Protein AF-0000000086530330 (afdb_homodimer)

pLDDT: mean 83.74, std 22.84, range [27.14, 98.75]

Sequence (192 aa):
MNTQPTPEEVASYFDQDYGERTLIEAMGRIGQTYAHSGHYGPDGSYQILAIRTDHIGPVRRFVAVTLMKLIGWLARPESYEAASGKDGITETSPDRMNTQPTPEEVASYFDQDYGERTLIEAMGRIGQTYAHSGHYGPDGSYQILAIRTDHIGPVRRFVAVTLMKLIGWLARPESYEAASGKDGITETSPDR

Foldseek 3Di:
DPPDDDPVRVVVVVVVVVVVVVVVVVCVVVVHFWDWDWDDDPVGIDIDIDGHPPPPDPVVVVVVVVVVVVVVVVPDDDPPPPPPCCVVPPPPPPDD/DPPDDDPVRVVVVVVVVVVVVVVVVVCVVVVHAWDWDWDDDPVGIDIDIDGHPPPPDPVVVVVVVVVVVVVVVVPDDDPPPPPPCCVVPPPPPPPD

Structure (mmCIF, N/CA/C/O backbone):
data_AF-0000000086530330-model_v1
#
loop_
_entity.id
_entity.type
_entity.pdbx_description
1 polymer 'Uncharacterized protein'
#
loop_
_atom_site.group_PDB
_atom_site.id
_atom_site.type_symbol
_atom_site.label_atom_id
_atom_site.label_alt_id
_atom_site.label_comp_id
_atom_site.label_asym_id
_atom_site.label_entity_id
_atom_site.label_seq_id
_atom_site.pdbx_PDB_ins_code
_atom_site.Cartn_x
_atom_site.Cartn_y
_atom_site.Cartn_z
_atom_site.occupancy
_atom_site.B_iso_or_equiv
_atom_site.auth_seq_id
_atom_site.auth_comp_id
_atom_site.auth_asym_id
_atom_site.auth_atom_id
_atom_site.pdbx_PDB_model_num
ATOM 1 N N . MET A 1 1 ? 5.129 30.922 -5.289 1 44.91 1 MET A N 1
ATOM 2 C CA . MET A 1 1 ? 5.336 29.719 -4.48 1 44.91 1 MET A CA 1
ATOM 3 C C . MET A 1 1 ? 6.191 28.703 -5.227 1 44.91 1 MET A C 1
ATOM 5 O O . MET A 1 1 ? 5.879 28.344 -6.363 1 44.91 1 MET A O 1
ATOM 9 N N . ASN A 1 2 ? 7.465 28.625 -5.148 1 53.94 2 ASN A N 1
ATOM 10 C CA . ASN A 1 2 ? 8.469 27.828 -5.852 1 53.94 2 ASN A CA 1
ATOM 11 C C . ASN A 1 2 ? 8.047 26.375 -5.961 1 53.94 2 ASN A C 1
ATOM 13 O O . ASN A 1 2 ? 7.992 25.656 -4.957 1 53.94 2 ASN A O 1
ATOM 17 N N . THR A 1 3 ? 7.215 25.875 -7.004 1 76.56 3 THR A N 1
ATOM 18 C CA . THR A 1 3 ? 6.48 24.688 -7.422 1 76.56 3 THR A CA 1
ATOM 19 C C . THR A 1 3 ? 7.414 23.5 -7.562 1 76.56 3 THR A C 1
ATOM 21 O O . THR A 1 3 ? 6.965 22.375 -7.812 1 76.56 3 THR A O 1
ATOM 24 N N . GLN A 1 4 ? 8.781 23.812 -7.371 1 89.56 4 GLN A N 1
ATOM 25 C CA . GLN A 1 4 ? 9.727 22.703 -7.461 1 89.56 4 GLN A CA 1
ATOM 26 C C . GLN A 1 4 ? 9.852 21.969 -6.129 1 89.56 4 GLN A C 1
ATOM 28 O O . GLN A 1 4 ? 9.875 22.594 -5.07 1 89.56 4 GLN A O 1
ATOM 33 N N . PRO A 1 5 ? 9.852 20.703 -6.215 1 91.81 5 PRO A N 1
ATOM 34 C CA . PRO A 1 5 ? 10.016 19.984 -4.945 1 91.81 5 PRO A CA 1
ATOM 35 C C . PRO A 1 5 ? 11.305 20.359 -4.219 1 91.81 5 PRO A C 1
ATOM 37 O O . PRO A 1 5 ? 12.328 20.609 -4.859 1 91.81 5 PRO A O 1
ATOM 40 N N . THR A 1 6 ? 11.344 20.531 -2.93 1 94.62 6 THR A N 1
ATOM 41 C CA . THR A 1 6 ? 12.523 20.734 -2.098 1 94.62 6 THR A CA 1
ATOM 42 C C . THR A 1 6 ? 13.445 19.516 -2.166 1 94.62 6 THR A C 1
ATOM 44 O O . THR A 1 6 ? 13.016 18.422 -2.551 1 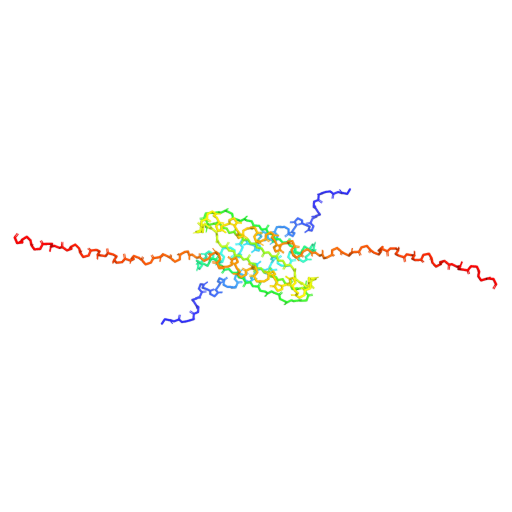94.62 6 THR A O 1
ATOM 47 N N . PRO A 1 7 ? 14.727 19.656 -1.857 1 95.75 7 PRO A N 1
ATOM 48 C CA . PRO A 1 7 ? 15.633 18.5 -1.823 1 95.75 7 PRO A CA 1
ATOM 49 C C . PRO A 1 7 ? 15.125 17.375 -0.922 1 95.75 7 PRO A C 1
ATOM 51 O O . PRO A 1 7 ? 15.281 16.203 -1.251 1 95.75 7 PRO A O 1
ATOM 54 N N . GLU A 1 8 ? 14.531 17.75 0.194 1 96.56 8 GLU A N 1
ATOM 55 C CA . GLU A 1 8 ? 13.977 16.75 1.103 1 96.56 8 GLU A CA 1
ATOM 56 C C . GLU A 1 8 ? 12.836 15.984 0.443 1 96.56 8 GLU A C 1
ATOM 58 O O . GLU A 1 8 ? 12.703 14.773 0.636 1 96.56 8 GLU A O 1
ATOM 63 N N . GLU A 1 9 ? 12.031 16.703 -0.307 1 96.75 9 GLU A N 1
ATOM 64 C CA . GLU A 1 9 ? 10.938 16.062 -1.031 1 96.75 9 GLU A CA 1
ATOM 65 C C . GLU A 1 9 ? 11.477 15.102 -2.094 1 96.75 9 GLU A C 1
ATOM 67 O O . GLU A 1 9 ? 10.984 13.984 -2.234 1 96.75 9 GLU A O 1
ATOM 72 N N . VAL A 1 10 ? 12.492 15.5 -2.758 1 97.31 10 VAL A N 1
ATOM 73 C CA . VAL A 1 10 ? 13.086 14.664 -3.799 1 97.31 10 VAL A CA 1
ATOM 74 C C . VAL A 1 10 ? 13.656 13.398 -3.178 1 97.31 10 VAL A C 1
ATOM 76 O O . VAL A 1 10 ? 13.398 12.289 -3.656 1 97.31 10 VAL A O 1
ATOM 79 N N . ALA A 1 11 ? 14.438 13.578 -2.123 1 98 11 ALA A N 1
ATOM 80 C CA . ALA A 1 11 ? 15.016 12.438 -1.423 1 98 11 ALA A CA 1
ATOM 81 C C . ALA A 1 11 ? 13.93 11.484 -0.933 1 98 11 ALA A C 1
ATOM 83 O O . ALA A 1 11 ? 14.078 10.266 -1.018 1 98 11 ALA A O 1
ATOM 84 N N . SER A 1 12 ? 12.797 12.062 -0.463 1 97.75 12 SER A N 1
ATOM 85 C CA . SER A 1 12 ? 11.688 11.266 0.053 1 97.75 12 SER A CA 1
ATOM 86 C C . SER A 1 12 ? 11.039 10.438 -1.053 1 97.75 12 SER A C 1
ATOM 88 O O . SER A 1 12 ? 10.711 9.266 -0.852 1 97.75 12 SER A O 1
ATOM 90 N N . TYR A 1 13 ? 10.891 11.016 -2.219 1 97.31 13 TYR A N 1
ATOM 91 C CA . TYR A 1 13 ? 10.289 10.289 -3.33 1 97.31 13 TYR A CA 1
ATOM 92 C C . TYR A 1 13 ? 11.18 9.141 -3.777 1 97.31 13 TYR A C 1
ATOM 94 O O . TYR A 1 13 ? 10.688 8.062 -4.129 1 97.31 13 TYR A O 1
ATOM 102 N N . PHE A 1 14 ? 12.508 9.352 -3.701 1 98.25 14 PHE A N 1
ATOM 103 C CA . PHE A 1 14 ? 13.445 8.289 -4.055 1 98.25 14 PHE A CA 1
ATOM 104 C C . PHE A 1 14 ? 13.367 7.141 -3.055 1 98.25 14 PHE A C 1
ATOM 106 O O . PHE A 1 14 ? 13.352 5.973 -3.443 1 98.25 14 PHE A O 1
ATOM 113 N N . ASP A 1 15 ? 13.32 7.488 -1.78 1 98.44 15 ASP A N 1
ATOM 114 C CA . ASP A 1 15 ? 13.219 6.469 -0.74 1 98.44 15 ASP A CA 1
ATOM 115 C C . ASP A 1 15 ? 11.891 5.715 -0.833 1 98.44 15 ASP A C 1
ATOM 117 O O . ASP A 1 15 ? 11.836 4.512 -0.575 1 98.44 15 ASP A O 1
ATOM 121 N N . GLN A 1 16 ? 10.766 6.395 -1.183 1 98.25 16 GLN A N 1
ATOM 122 C CA . GLN A 1 16 ? 9.484 5.727 -1.376 1 98.25 16 GLN A CA 1
ATOM 123 C C . GLN A 1 16 ? 9.555 4.723 -2.521 1 98.25 16 GLN A C 1
ATOM 125 O O . GLN A 1 16 ? 9.125 3.574 -2.373 1 98.25 16 GLN A O 1
ATOM 130 N N . ASP A 1 17 ? 10.164 5.176 -3.594 1 98.06 17 ASP A N 1
ATOM 131 C CA . ASP A 1 17 ? 10.32 4.285 -4.738 1 98.06 17 ASP A CA 1
ATOM 132 C C . ASP A 1 17 ? 11.141 3.049 -4.363 1 98.06 17 ASP A C 1
ATOM 134 O O . ASP A 1 17 ? 10.773 1.927 -4.719 1 98.06 17 ASP A O 1
ATOM 138 N N . TYR A 1 18 ? 12.219 3.271 -3.609 1 98.38 18 TYR A N 1
ATOM 139 C CA . TYR A 1 18 ? 13.086 2.176 -3.178 1 98.38 18 TYR A CA 1
ATOM 140 C C . TYR A 1 18 ? 12.328 1.207 -2.279 1 98.38 18 TYR A C 1
ATOM 142 O O . TYR A 1 18 ? 12.422 -0.011 -2.451 1 98.38 18 TYR A O 1
ATOM 150 N N . GLY A 1 19 ? 11.602 1.777 -1.318 1 98.44 19 GLY A N 1
ATOM 151 C CA . GLY A 1 19 ? 10.805 0.943 -0.43 1 98.44 19 GLY A CA 1
ATOM 152 C C . GLY A 1 19 ? 9.758 0.122 -1.159 1 98.44 19 GLY A C 1
ATOM 153 O O . GLY A 1 19 ? 9.602 -1.072 -0.895 1 98.44 19 GLY A O 1
ATOM 154 N N . GLU A 1 20 ? 9.055 0.708 -2.123 1 98.31 20 GLU A N 1
ATOM 155 C CA . GLU A 1 20 ? 8.016 0.028 -2.887 1 98.31 20 GLU A CA 1
ATOM 156 C C . GLU A 1 20 ? 8.602 -1.079 -3.756 1 98.31 20 GLU A C 1
ATOM 158 O O . GLU A 1 20 ? 8.047 -2.176 -3.836 1 98.31 20 GLU A O 1
ATOM 163 N N . ARG A 1 21 ? 9.758 -0.845 -4.371 1 97.75 21 ARG A N 1
ATOM 164 C CA . ARG A 1 21 ? 10.398 -1.857 -5.203 1 97.75 21 ARG A CA 1
ATOM 165 C C . ARG A 1 21 ? 10.867 -3.043 -4.367 1 97.75 21 ARG A C 1
ATOM 167 O O . ARG A 1 21 ? 10.75 -4.195 -4.789 1 97.75 21 ARG A O 1
ATOM 174 N N . THR A 1 22 ? 11.398 -2.713 -3.205 1 98.5 22 THR A N 1
ATOM 175 C CA . THR A 1 22 ? 11.82 -3.771 -2.293 1 98.5 22 THR A CA 1
ATOM 176 C C . THR A 1 22 ? 10.633 -4.648 -1.904 1 98.5 22 THR A C 1
ATOM 178 O O . THR A 1 22 ? 10.742 -5.879 -1.877 1 98.5 22 THR A O 1
ATOM 181 N N . LEU A 1 23 ? 9.492 -4.008 -1.608 1 98.25 23 LEU A N 1
ATOM 182 C CA . LEU A 1 23 ? 8.273 -4.719 -1.255 1 98.25 23 LEU A CA 1
ATOM 183 C C . LEU A 1 23 ? 7.797 -5.594 -2.41 1 98.25 23 LEU A C 1
ATOM 185 O O . LEU A 1 23 ? 7.52 -6.781 -2.219 1 98.25 23 LEU A O 1
ATOM 189 N N . ILE A 1 24 ? 7.777 -5.043 -3.598 1 97.62 24 ILE A N 1
ATOM 190 C CA . ILE A 1 24 ? 7.293 -5.746 -4.781 1 97.62 24 ILE A CA 1
ATOM 191 C C . ILE A 1 24 ? 8.203 -6.934 -5.086 1 97.62 24 ILE A C 1
ATOM 193 O O . ILE A 1 24 ? 7.73 -8.023 -5.402 1 97.62 24 ILE A O 1
ATOM 197 N N . GLU A 1 25 ? 9.523 -6.742 -5.039 1 97.31 25 GLU A N 1
ATOM 198 C CA . GLU A 1 25 ? 10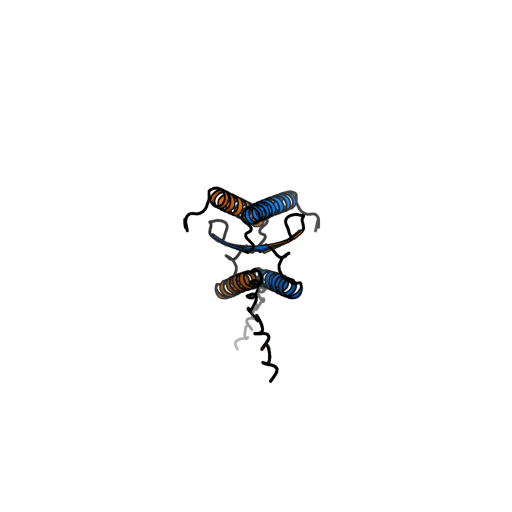.469 -7.816 -5.305 1 97.31 25 GLU A CA 1
ATOM 199 C C . GLU A 1 25 ? 10.312 -8.953 -4.301 1 97.31 25 GLU A C 1
ATOM 201 O O . GLU A 1 25 ? 10.352 -10.125 -4.676 1 97.31 25 GLU A O 1
ATOM 206 N N . ALA A 1 26 ? 10.125 -8.586 -3.029 1 97.75 26 ALA A N 1
ATOM 207 C CA . ALA A 1 26 ? 9.93 -9.586 -1.983 1 97.75 26 ALA A CA 1
ATOM 208 C C . ALA A 1 26 ? 8.664 -10.398 -2.234 1 97.75 26 ALA A C 1
ATOM 210 O O . ALA A 1 26 ? 8.672 -11.625 -2.121 1 97.75 26 ALA A O 1
ATOM 211 N N . MET A 1 27 ? 7.547 -9.773 -2.584 1 96.31 27 MET A N 1
ATOM 212 C CA . MET A 1 27 ? 6.305 -10.469 -2.914 1 96.31 27 MET A CA 1
ATOM 213 C C . MET A 1 27 ? 6.504 -11.398 -4.105 1 96.31 27 MET A C 1
ATOM 215 O O . MET A 1 27 ? 6.051 -12.547 -4.082 1 96.31 27 MET A O 1
ATOM 219 N N . GLY A 1 28 ? 7.137 -10.805 -5.141 1 95.38 28 GLY A N 1
ATOM 220 C CA . GLY A 1 28 ? 7.375 -11.578 -6.344 1 95.38 28 GLY A CA 1
ATOM 221 C C . GLY A 1 28 ? 8.133 -12.867 -6.086 1 95.38 28 GLY A C 1
ATOM 222 O O . GLY A 1 28 ? 7.84 -13.898 -6.691 1 95.38 28 GLY A O 1
ATOM 223 N N . ARG A 1 29 ? 9.094 -12.906 -5.199 1 95.44 29 ARG A N 1
ATOM 224 C CA . ARG A 1 29 ? 9.953 -14.047 -4.902 1 95.44 29 ARG A CA 1
ATOM 225 C C . ARG A 1 29 ? 9.133 -15.227 -4.391 1 95.44 29 ARG A C 1
ATOM 227 O O . ARG A 1 29 ? 9.492 -16.391 -4.617 1 95.44 29 ARG A O 1
ATOM 234 N N . ILE A 1 30 ? 7.996 -14.938 -3.721 1 94.81 30 ILE A N 1
ATOM 235 C CA . ILE A 1 30 ? 7.238 -16.031 -3.129 1 94.81 30 ILE A CA 1
ATOM 236 C C . ILE A 1 30 ? 5.859 -16.109 -3.773 1 94.81 30 ILE A C 1
ATOM 238 O O . ILE A 1 30 ? 4.949 -16.75 -3.234 1 94.81 30 ILE A O 1
ATOM 242 N N . GLY A 1 31 ? 5.676 -15.438 -4.898 1 92.62 31 GLY A N 1
ATOM 243 C CA . GLY A 1 31 ? 4.445 -15.523 -5.668 1 92.62 31 GLY A CA 1
ATOM 244 C C . GLY A 1 31 ? 3.248 -14.938 -4.945 1 92.62 31 GLY A C 1
ATOM 245 O O . GLY A 1 31 ? 2.105 -15.305 -5.223 1 92.62 31 GLY A O 1
ATOM 246 N N . GLN A 1 32 ? 3.527 -14.023 -3.98 1 93.62 32 GLN A N 1
ATOM 247 C CA . GLN A 1 32 ? 2.465 -13.383 -3.215 1 93.62 32 GLN A CA 1
ATOM 248 C C . GLN A 1 32 ? 1.745 -12.328 -4.051 1 93.62 32 GLN A C 1
ATOM 250 O O . GLN A 1 32 ? 2.385 -11.508 -4.711 1 93.62 32 GLN A O 1
ATOM 255 N N . THR A 1 33 ? 0.427 -12.359 -4.004 1 94.81 33 THR A N 1
ATOM 256 C CA . THR A 1 33 ? -0.344 -11.445 -4.84 1 94.81 33 THR A CA 1
ATOM 257 C C . THR A 1 33 ? -0.975 -10.344 -3.994 1 94.81 33 THR A C 1
ATOM 259 O O . THR A 1 33 ? -1.527 -9.383 -4.531 1 94.81 33 THR A O 1
ATOM 262 N N . TYR A 1 34 ? -0.905 -10.562 -2.717 1 96.44 34 TYR A N 1
ATOM 263 C CA . TYR A 1 34 ? -1.558 -9.641 -1.787 1 96.44 34 TYR A CA 1
ATOM 264 C C . TYR A 1 34 ? -0.753 -9.508 -0.5 1 96.44 34 TYR A C 1
ATOM 266 O O . TYR A 1 34 ? -0.32 -10.508 0.076 1 96.44 34 TYR A O 1
ATOM 274 N N . ALA A 1 35 ? -0.441 -8.312 -0.098 1 97.69 35 ALA A N 1
ATOM 275 C CA . ALA A 1 35 ? 0.145 -7.988 1.2 1 97.69 35 ALA A CA 1
ATOM 276 C C . ALA A 1 35 ? -0.547 -6.781 1.831 1 97.69 35 ALA A C 1
ATOM 278 O O . ALA A 1 35 ? -0.754 -5.762 1.171 1 97.69 35 ALA A O 1
ATOM 279 N N . HIS A 1 36 ? -1.024 -6.891 3.002 1 97.94 36 HIS A N 1
ATOM 280 C CA . HIS A 1 36 ? -1.61 -5.816 3.795 1 97.94 36 HIS A CA 1
ATOM 281 C C . HIS A 1 36 ? -1.034 -5.797 5.207 1 97.94 36 HIS A C 1
ATOM 283 O O . HIS A 1 36 ? -0.974 -6.832 5.871 1 97.94 36 HIS A O 1
ATOM 289 N N . SER A 1 37 ? -0.601 -4.605 5.629 1 97.62 37 SER A N 1
ATOM 290 C CA . SER A 1 37 ? -0.014 -4.496 6.961 1 97.62 37 SER A CA 1
ATOM 291 C C . SER A 1 37 ? -0.372 -3.164 7.613 1 97.62 37 SER A C 1
ATOM 293 O O . SER A 1 37 ? -0.625 -2.176 6.922 1 97.62 37 SER A O 1
ATOM 295 N N . GLY A 1 38 ? -0.46 -3.193 8.898 1 97.12 38 GLY A N 1
ATOM 296 C CA . GLY A 1 38 ? -0.554 -2.004 9.734 1 97.12 38 GLY A CA 1
ATOM 297 C C . GLY A 1 38 ? 0.708 -1.731 10.531 1 97.12 38 GLY A C 1
ATOM 298 O O . GLY A 1 38 ? 1.349 -2.662 11.023 1 97.12 38 GLY A O 1
ATOM 299 N N . HIS A 1 39 ? 1.11 -0.521 10.523 1 97 39 HIS A N 1
ATOM 300 C CA . HIS A 1 39 ? 2.271 -0.073 11.281 1 97 39 HIS A CA 1
ATOM 301 C C . HIS A 1 39 ? 1.88 0.972 12.32 1 97 39 HIS A C 1
ATOM 303 O O . HIS A 1 39 ? 1.17 1.93 12.008 1 97 39 HIS A O 1
ATOM 309 N N . TYR A 1 40 ? 2.312 0.657 13.516 1 94.19 40 TYR A N 1
ATOM 310 C CA . TYR A 1 40 ? 2.053 1.558 14.633 1 94.19 40 TYR A CA 1
ATOM 311 C C . TYR A 1 40 ? 3.35 1.955 15.328 1 94.19 40 TYR A C 1
ATOM 313 O O . TYR A 1 40 ? 4.16 1.096 15.688 1 94.19 40 TYR A O 1
ATOM 321 N N . GLY A 1 41 ? 3.6 3.266 15.312 1 86.94 41 GLY A N 1
ATOM 322 C CA . GLY A 1 41 ? 4.816 3.74 15.953 1 86.94 41 GLY A CA 1
ATOM 323 C C . GLY A 1 41 ? 4.727 5.184 16.406 1 86.94 41 GLY A C 1
ATOM 324 O O . GLY A 1 41 ? 3.666 5.805 16.328 1 86.94 41 GLY A O 1
ATOM 325 N N . PRO A 1 42 ? 5.773 5.68 16.891 1 87.19 42 PRO A N 1
ATOM 326 C CA . PRO A 1 42 ? 5.816 7.051 17.422 1 87.19 42 PRO A CA 1
ATOM 327 C C . PRO A 1 42 ? 5.562 8.102 16.328 1 87.19 42 PRO A C 1
ATOM 329 O O . PRO A 1 42 ? 5.074 9.188 16.641 1 87.19 42 PRO A O 1
ATOM 332 N N . ASP A 1 43 ? 5.906 7.754 15.125 1 84.38 43 ASP A N 1
ATOM 333 C CA . ASP A 1 43 ? 5.773 8.719 14.031 1 84.38 43 ASP A CA 1
ATOM 334 C C . ASP A 1 43 ? 4.398 8.617 13.375 1 84.38 43 ASP A C 1
ATOM 336 O O . ASP A 1 43 ? 4.133 9.281 12.375 1 84.38 43 ASP A O 1
ATOM 340 N N . GLY A 1 44 ? 3.602 7.789 13.945 1 92.19 44 GLY A N 1
ATOM 341 C CA . GLY A 1 44 ? 2.236 7.691 13.453 1 92.19 44 GLY A CA 1
ATOM 342 C C . GLY A 1 44 ? 1.836 6.273 13.086 1 92.19 44 GLY A C 1
ATOM 343 O O . GLY A 1 44 ? 2.613 5.336 13.273 1 92.19 44 GLY A O 1
ATOM 344 N N . SER A 1 45 ? 0.582 6.203 12.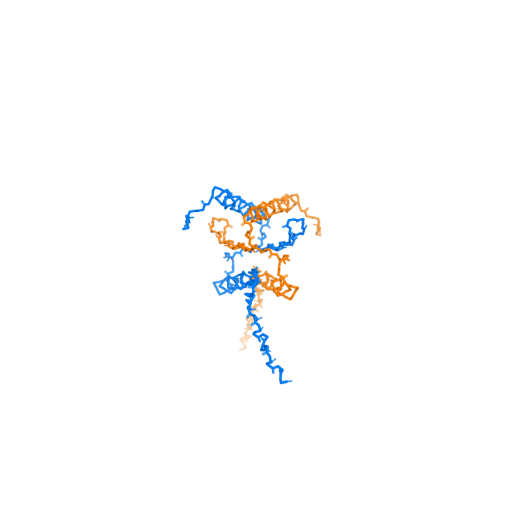727 1 96.56 45 SER A N 1
ATOM 345 C CA . SER A 1 45 ? 0.042 4.922 12.281 1 96.56 45 SER A CA 1
ATOM 346 C C . SER A 1 45 ? -0.167 4.902 10.773 1 96.56 45 SER A C 1
ATOM 348 O O . SER A 1 45 ? -0.618 5.891 10.188 1 96.56 45 SER A O 1
ATOM 350 N N . TYR A 1 46 ? 0.238 3.824 10.156 1 97.56 46 TYR A N 1
ATOM 351 C CA . TYR A 1 46 ? 0.136 3.697 8.711 1 97.56 46 TYR A CA 1
ATOM 352 C C . TYR A 1 46 ? -0.508 2.371 8.32 1 97.56 46 TYR A C 1
ATOM 354 O O . TYR A 1 46 ? -0.417 1.39 9.062 1 97.56 46 TYR A O 1
ATOM 362 N N . GLN A 1 47 ? -1.232 2.324 7.281 1 98.31 47 GLN A N 1
ATOM 363 C CA . GLN A 1 47 ? -1.687 1.138 6.562 1 98.31 47 GLN A CA 1
ATOM 364 C C . GLN A 1 47 ? -1.054 1.059 5.176 1 98.31 47 GLN A C 1
ATOM 366 O O . GLN A 1 47 ? -0.989 2.061 4.461 1 98.31 47 GLN A O 1
ATOM 371 N N . ILE A 1 48 ? -0.515 -0.113 4.848 1 98.62 48 ILE A N 1
ATOM 372 C CA . ILE A 1 48 ? 0.055 -0.337 3.523 1 98.62 48 ILE A CA 1
ATOM 373 C C . ILE A 1 48 ? -0.642 -1.52 2.854 1 98.62 48 ILE A C 1
ATOM 375 O O . ILE A 1 48 ? -0.896 -2.541 3.494 1 98.62 48 ILE A O 1
ATOM 379 N N . LEU A 1 49 ? -1.024 -1.368 1.658 1 98.75 49 LEU A N 1
ATOM 380 C CA . LEU A 1 49 ? -1.613 -2.395 0.805 1 98.75 49 LEU A CA 1
ATOM 381 C C . LEU A 1 49 ? -0.828 -2.539 -0.494 1 98.75 49 LEU A C 1
ATOM 383 O O . LEU A 1 49 ? -0.536 -1.544 -1.161 1 98.75 49 LEU A O 1
ATOM 387 N N . ALA A 1 50 ? -0.413 -3.689 -0.774 1 98.5 50 ALA A N 1
ATOM 388 C CA . ALA A 1 50 ? 0.211 -4.012 -2.055 1 98.5 50 ALA A CA 1
ATOM 389 C C . ALA A 1 50 ? -0.496 -5.188 -2.727 1 98.5 50 ALA A C 1
ATOM 391 O O . ALA A 1 50 ? -0.75 -6.215 -2.092 1 98.5 50 ALA A O 1
ATOM 392 N N . ILE A 1 51 ? -0.894 -5.023 -3.988 1 98.06 51 ILE A N 1
ATOM 393 C CA . ILE A 1 51 ? -1.506 -6.121 -4.727 1 98.06 51 ILE A CA 1
ATOM 394 C C . ILE A 1 51 ? -0.799 -6.297 -6.07 1 98.06 51 ILE A C 1
ATOM 396 O O . ILE A 1 51 ? -0.389 -5.316 -6.695 1 98.06 51 ILE A O 1
ATOM 400 N N . ARG A 1 52 ? -0.612 -7.473 -6.445 1 96.75 52 ARG A N 1
ATOM 401 C CA . ARG A 1 52 ? -0.256 -7.797 -7.82 1 96.75 52 ARG A CA 1
ATOM 402 C C . ARG A 1 52 ? -1.486 -7.773 -8.727 1 96.75 52 ARG A C 1
ATOM 404 O O . ARG A 1 52 ? -2.557 -8.242 -8.336 1 96.75 52 ARG A O 1
ATOM 411 N N . THR A 1 53 ? -1.374 -7.246 -9.953 1 95.88 53 THR A N 1
ATOM 412 C CA . THR A 1 53 ? -2.592 -7.012 -10.719 1 95.88 53 THR A CA 1
ATOM 413 C C . THR A 1 53 ? -2.5 -7.668 -12.094 1 95.88 53 THR A C 1
ATOM 415 O O . THR A 1 53 ? -3.465 -7.652 -12.859 1 95.88 53 THR A O 1
ATOM 418 N N . ASP A 1 54 ? -1.45 -8.234 -12.492 1 93.25 54 ASP A N 1
ATOM 419 C CA . ASP A 1 54 ? -1.291 -8.773 -13.836 1 93.25 54 ASP A CA 1
ATOM 420 C C . ASP A 1 54 ? -2.154 -10.016 -14.039 1 93.25 54 ASP A C 1
ATOM 422 O O . ASP A 1 54 ? -2.49 -10.367 -15.172 1 93.25 54 ASP A O 1
ATOM 426 N N . HIS A 1 55 ? -2.533 -10.641 -13.008 1 91.56 55 HIS A N 1
ATOM 427 C CA . HIS A 1 55 ? -3.318 -11.859 -13.156 1 91.56 55 HIS A CA 1
ATOM 428 C C . HIS A 1 55 ? -4.812 -11.57 -13.047 1 91.56 55 HIS A C 1
ATOM 430 O O . HIS A 1 55 ? -5.637 -12.461 -13.266 1 91.56 55 HIS A O 1
ATOM 436 N N . ILE A 1 56 ? -5.082 -10.375 -12.633 1 92 56 ILE A N 1
ATOM 437 C CA . ILE A 1 56 ? -6.508 -10.117 -12.484 1 92 56 ILE A CA 1
ATOM 438 C C . ILE A 1 56 ? -7.043 -9.414 -13.727 1 92 56 ILE A C 1
ATOM 440 O O . ILE A 1 56 ? -6.297 -8.727 -14.43 1 92 56 ILE A O 1
ATOM 444 N N . GLY A 1 57 ? -8.266 -9.648 -14.203 1 91.25 57 GLY A N 1
ATOM 445 C CA . GLY A 1 57 ? -8.883 -9.055 -15.375 1 91.25 57 GLY A CA 1
ATOM 446 C C . GLY A 1 57 ? -9.031 -7.547 -15.273 1 91.25 57 GLY A C 1
ATOM 447 O O . GLY A 1 57 ? -8.883 -6.977 -14.195 1 91.25 57 GLY A O 1
ATOM 448 N N . PRO A 1 58 ? -9.227 -6.824 -16.391 1 93.69 58 PRO A N 1
ATOM 449 C CA . PRO A 1 58 ? -9.25 -5.359 -16.438 1 93.69 58 PRO A CA 1
ATOM 450 C C . PRO A 1 58 ? -10.328 -4.754 -15.531 1 93.69 58 PRO A C 1
ATOM 452 O O . PRO A 1 58 ? -10.117 -3.686 -14.953 1 93.69 58 PRO A O 1
ATOM 455 N N . VAL A 1 59 ? -11.492 -5.406 -15.359 1 95.5 59 VAL A N 1
ATOM 456 C CA . VAL A 1 59 ? -12.586 -4.871 -14.555 1 95.5 59 VAL A 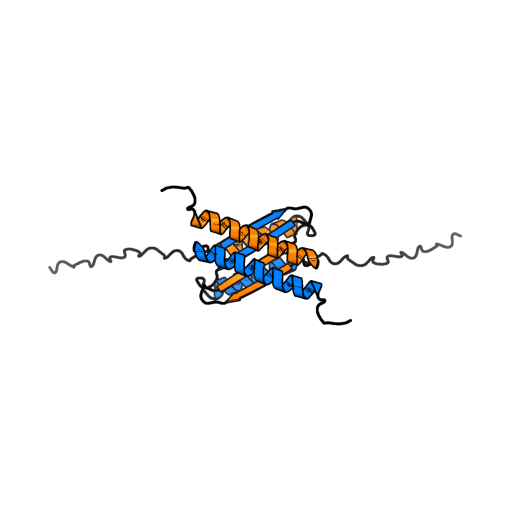CA 1
ATOM 457 C C . VAL A 1 59 ? -12.188 -4.875 -13.086 1 95.5 59 VAL A C 1
ATOM 459 O O . VAL A 1 59 ? -12.328 -3.859 -12.398 1 95.5 59 VAL A O 1
ATOM 462 N N . ARG A 1 60 ? -11.688 -6.008 -12.617 1 95.75 60 ARG A N 1
ATOM 463 C CA . ARG A 1 60 ? -11.25 -6.102 -11.227 1 95.75 60 ARG A CA 1
ATOM 464 C C . ARG A 1 60 ? -10.141 -5.102 -10.93 1 95.75 60 ARG A C 1
ATOM 466 O O . ARG A 1 60 ? -10.125 -4.469 -9.875 1 95.75 60 ARG A O 1
ATOM 473 N N . ARG A 1 61 ? -9.211 -4.938 -11.852 1 95.81 61 ARG A N 1
ATOM 474 C CA . ARG A 1 61 ? -8.117 -3.977 -11.695 1 95.81 61 ARG A CA 1
ATOM 475 C C . ARG A 1 61 ? -8.656 -2.555 -11.578 1 95.81 61 ARG A C 1
ATOM 477 O O . ARG A 1 61 ? -8.219 -1.792 -10.711 1 95.81 61 ARG A O 1
ATOM 484 N N . PHE A 1 62 ? -9.648 -2.248 -12.453 1 97.12 62 PHE A N 1
ATOM 485 C CA . PHE A 1 62 ? -10.266 -0.929 -12.422 1 97.12 62 PHE A CA 1
ATOM 486 C C . PHE A 1 62 ? -10.914 -0.667 -11.062 1 97.12 62 PHE A C 1
ATOM 488 O O . PHE A 1 62 ? -10.727 0.398 -10.477 1 97.12 62 PHE A O 1
ATOM 495 N N . VAL A 1 63 ? -11.68 -1.614 -10.555 1 98 63 VAL A N 1
ATOM 496 C CA . VAL A 1 63 ? -12.367 -1.468 -9.281 1 98 63 VAL A CA 1
ATOM 497 C C . VAL A 1 63 ? -11.344 -1.3 -8.156 1 98 63 VAL A C 1
ATOM 499 O O . VAL A 1 63 ? -11.484 -0.415 -7.309 1 98 63 VAL A O 1
ATOM 502 N N . ALA A 1 64 ? -10.32 -2.15 -8.148 1 98 64 ALA A N 1
ATOM 503 C CA . ALA A 1 64 ? -9.297 -2.088 -7.109 1 98 64 ALA A CA 1
ATOM 504 C C . ALA A 1 64 ? -8.633 -0.713 -7.07 1 98 64 ALA A C 1
ATOM 506 O O . ALA A 1 64 ? -8.516 -0.104 -6.004 1 98 64 ALA A O 1
ATOM 507 N N . VAL A 1 65 ? -8.281 -0.181 -8.258 1 97.88 65 VAL A N 1
ATOM 508 C CA . VAL A 1 65 ? -7.598 1.106 -8.328 1 97.88 65 VAL A CA 1
ATOM 509 C C . VAL A 1 65 ? -8.547 2.219 -7.887 1 97.88 65 VAL A C 1
ATOM 511 O O . VAL A 1 65 ? -8.133 3.148 -7.188 1 97.88 65 VAL A O 1
ATOM 514 N N . THR A 1 66 ? -9.789 2.049 -8.258 1 98.31 66 THR A N 1
ATOM 515 C CA . THR A 1 66 ? -10.789 3.027 -7.84 1 98.31 66 THR A CA 1
ATOM 516 C C . THR A 1 66 ? -10.945 3.029 -6.32 1 98.31 66 THR A C 1
ATOM 518 O O . THR A 1 66 ? -11.023 4.09 -5.703 1 98.31 66 THR A O 1
ATOM 521 N N . LEU A 1 67 ? -11.039 1.866 -5.766 1 98.5 67 LEU A N 1
ATOM 522 C CA . LEU A 1 67 ? -11.148 1.76 -4.312 1 98.5 67 LEU A CA 1
ATOM 523 C C . LEU A 1 67 ? -9.914 2.35 -3.631 1 98.5 67 LEU A C 1
ATOM 525 O O . LEU A 1 67 ? -10.031 3.01 -2.596 1 98.5 67 LEU A O 1
ATOM 529 N N . MET A 1 68 ? -8.68 2.17 -4.195 1 98.31 68 MET A N 1
ATOM 530 C CA . MET A 1 68 ? -7.461 2.754 -3.639 1 98.31 68 MET A CA 1
ATOM 531 C C . MET A 1 68 ? -7.535 4.277 -3.643 1 98.31 68 MET A C 1
ATOM 533 O O . MET A 1 68 ? -7.152 4.922 -2.668 1 98.31 68 MET A O 1
ATOM 537 N N . LYS A 1 69 ? -8.094 4.812 -4.684 1 97.69 69 LYS A N 1
ATOM 538 C CA . LYS A 1 69 ? -8.258 6.262 -4.754 1 97.69 69 LYS A CA 1
ATOM 539 C C . LYS A 1 69 ? -9.266 6.754 -3.719 1 97.69 69 LYS A C 1
ATOM 541 O O . LYS A 1 69 ? -9.078 7.816 -3.121 1 97.69 69 LYS A O 1
ATOM 546 N N . LEU A 1 70 ? -10.32 5.973 -3.553 1 97.94 70 LEU A N 1
ATOM 547 C CA . LEU A 1 70 ? -11.312 6.312 -2.533 1 97.94 70 LEU A CA 1
ATOM 548 C C . LEU A 1 70 ? -10.68 6.312 -1.145 1 97.94 70 LEU A C 1
ATOM 550 O O . LEU A 1 70 ? -10.961 7.195 -0.331 1 97.94 70 LEU A O 1
ATOM 554 N N . ILE A 1 71 ? -9.859 5.336 -0.886 1 98.12 71 ILE A N 1
ATOM 555 C CA . ILE A 1 71 ? -9.156 5.254 0.392 1 98.12 71 ILE A CA 1
ATOM 556 C C . ILE A 1 71 ? -8.266 6.48 0.568 1 98.12 71 ILE A C 1
ATOM 558 O O . ILE A 1 71 ? -8.172 7.039 1.664 1 98.12 71 ILE A O 1
ATOM 562 N N . GLY A 1 72 ? -7.547 6.887 -0.542 1 96.88 72 GLY A N 1
ATOM 563 C CA . GLY A 1 72 ? -6.766 8.117 -0.494 1 96.88 72 GLY A CA 1
ATOM 564 C C . GLY A 1 72 ? -7.582 9.328 -0.092 1 96.88 72 GLY A C 1
ATOM 565 O O . GLY A 1 72 ? -7.113 10.172 0.67 1 96.88 72 GLY A O 1
ATOM 566 N N . TRP A 1 73 ? -8.766 9.375 -0.588 1 94.62 73 TRP A N 1
ATOM 567 C CA . TRP A 1 73 ? -9.656 10.477 -0.234 1 94.62 73 TRP A CA 1
ATOM 568 C C . TRP A 1 73 ? -10.039 10.414 1.24 1 94.62 73 TRP A C 1
ATOM 570 O O . TRP A 1 73 ? -10.039 11.438 1.934 1 94.62 73 TRP A O 1
ATOM 580 N N . LEU A 1 74 ? -10.32 9.258 1.734 1 94.19 74 LEU A N 1
ATOM 581 C CA . LEU A 1 74 ? -10.695 9.047 3.127 1 94.19 74 LEU A CA 1
ATOM 582 C C . LEU A 1 74 ? -9.547 9.422 4.062 1 94.19 74 LEU A C 1
ATOM 584 O O . LEU A 1 74 ? -9.781 9.781 5.219 1 94.19 74 LEU A O 1
ATOM 588 N N . ALA A 1 75 ? -8.328 9.305 3.551 1 92.88 75 ALA A N 1
ATOM 589 C CA . ALA A 1 75 ? -7.137 9.508 4.375 1 92.88 75 ALA A CA 1
ATOM 590 C C . ALA A 1 75 ? -6.73 10.977 4.391 1 92.88 75 ALA A C 1
ATOM 592 O O . ALA A 1 75 ? -5.785 11.359 5.086 1 92.88 75 ALA A O 1
ATOM 593 N N . ARG A 1 76 ? -7.352 11.805 3.66 1 90.69 76 ARG A N 1
ATOM 594 C CA . ARG A 1 76 ? -7.027 13.227 3.656 1 90.69 76 ARG A CA 1
ATOM 595 C C . ARG A 1 76 ? -7.316 13.859 5.016 1 90.69 76 ARG A C 1
ATOM 597 O O . ARG A 1 76 ? -8.289 13.492 5.68 1 90.69 76 ARG A O 1
ATOM 604 N N . PRO A 1 77 ? -6.367 14.727 5.395 1 84.62 77 PRO A N 1
ATOM 605 C CA . PRO A 1 77 ? -6.652 15.422 6.648 1 84.62 77 PRO A CA 1
ATOM 606 C C . PRO A 1 77 ? -7.961 16.203 6.602 1 84.62 77 PRO A C 1
ATOM 608 O O . PRO A 1 77 ? -8.359 16.688 5.535 1 84.62 77 PRO A O 1
ATOM 611 N N . GLU A 1 78 ? -8.805 16.109 7.543 1 71.81 78 GLU A N 1
ATOM 612 C CA . GLU A 1 78 ? -10.023 16.906 7.621 1 71.81 78 GLU A CA 1
ATOM 613 C C . GLU A 1 78 ? -9.711 18.406 7.582 1 71.81 78 GLU A C 1
ATOM 615 O O . GLU A 1 78 ? -8.688 18.844 8.109 1 71.81 78 GLU A O 1
ATOM 620 N N . SER A 1 79 ? -9.75 18.984 6.469 1 58.12 79 SER A N 1
ATOM 621 C CA . SER A 1 79 ? -9.57 20.438 6.508 1 58.12 79 SER A CA 1
ATOM 622 C C . SER A 1 79 ? -9.992 21.016 7.855 1 58.12 79 SER A C 1
ATOM 624 O O . SER A 1 79 ? -10.977 20.562 8.438 1 58.12 79 SER A O 1
ATOM 626 N N . TYR A 1 80 ? -9.078 21.531 8.68 1 45.31 80 TYR A N 1
ATOM 627 C CA . TYR A 1 80 ? -9.578 22.422 9.734 1 45.31 80 TYR A CA 1
ATOM 628 C C . TYR A 1 80 ? -10.781 23.219 9.242 1 45.31 80 TYR A C 1
ATOM 630 O O . TYR A 1 80 ? -10.68 23.969 8.266 1 45.31 80 TYR A O 1
ATOM 638 N N . GLU A 1 81 ? -12 22.75 9.117 1 43.41 81 GLU A N 1
ATOM 639 C CA . GLU A 1 81 ? -13.031 23.781 9.055 1 43.41 81 GLU A CA 1
ATOM 640 C C . GLU A 1 81 ? -12.539 25.094 9.641 1 43.41 81 GLU A C 1
ATOM 642 O O . GLU A 1 81 ? -11.875 25.109 10.68 1 43.41 81 GLU A O 1
ATOM 647 N N . ALA A 1 82 ? -12.391 26.234 8.883 1 39.88 82 ALA A N 1
ATOM 648 C CA . ALA A 1 82 ? -12.352 27.672 9.141 1 39.88 82 ALA A CA 1
ATOM 649 C C . ALA A 1 82 ? -13.039 28.016 10.461 1 39.88 82 ALA A C 1
ATOM 651 O O . ALA A 1 82 ? -14.07 27.422 10.797 1 39.88 82 ALA A O 1
ATOM 652 N N . ALA A 1 83 ? -12.305 28.578 11.539 1 38.12 83 ALA A N 1
ATOM 653 C CA . ALA A 1 83 ? -12.852 29.531 12.5 1 38.12 83 ALA A CA 1
ATOM 654 C C . ALA A 1 83 ? -14 30.328 11.883 1 38.12 83 ALA A C 1
ATOM 656 O O . ALA A 1 83 ? -13.773 31.203 11.039 1 38.12 83 ALA A O 1
ATOM 657 N N . SER A 1 84 ? -14.961 29.797 11.328 1 37.62 84 SER A N 1
ATOM 658 C CA . SER A 1 84 ? -16.094 30.719 11.172 1 37.62 84 SER A CA 1
ATOM 659 C C . SER A 1 84 ? -16.156 31.703 12.336 1 37.62 84 SER A C 1
ATOM 661 O O . SER A 1 84 ? -16.188 31.297 13.5 1 37.62 84 SER A O 1
ATOM 663 N N . GLY A 1 85 ? -15.469 32.812 12.109 1 36.5 85 GLY A N 1
ATOM 664 C CA . GLY A 1 85 ? -15.664 34.125 12.719 1 36.5 85 GLY A CA 1
ATOM 665 C C . GLY A 1 85 ? -17.062 34.312 13.281 1 36.5 85 GLY A C 1
ATOM 666 O O . GLY A 1 85 ? -17.969 34.75 12.578 1 36.5 85 GLY A O 1
ATOM 667 N N . LYS A 1 86 ? -17.688 33.281 13.742 1 41.28 86 LYS A N 1
ATOM 668 C CA . LYS A 1 86 ? -18.891 33.781 14.391 1 41.28 86 LYS A CA 1
ATOM 669 C C . LYS A 1 86 ? -18.562 34.875 15.398 1 41.28 86 LYS A C 1
ATOM 671 O O . LYS A 1 86 ? -18.188 34.594 16.531 1 41.28 86 LYS A O 1
ATOM 676 N N . ASP A 1 87 ? -17.531 35.844 15.102 1 36.69 87 ASP A N 1
ATOM 677 C CA . ASP A 1 87 ? -17.703 37.031 15.914 1 36.69 87 ASP A CA 1
ATOM 678 C C . ASP A 1 87 ? -19.172 37.438 16.016 1 36.69 87 ASP A C 1
ATOM 680 O O . ASP A 1 87 ? -19.781 37.844 15.031 1 36.69 87 ASP A O 1
ATOM 684 N N . GLY A 1 88 ? -19.969 36.5 16.469 1 35.56 88 GLY A N 1
ATOM 685 C CA . GLY A 1 88 ? -21.266 36.938 16.969 1 35.56 88 GLY A CA 1
ATOM 686 C C . GLY A 1 88 ? -21.25 38.344 17.547 1 35.56 88 GLY A C 1
ATOM 687 O O . GLY A 1 88 ? -20.422 38.656 18.422 1 35.56 88 GLY A O 1
ATOM 688 N N . ILE A 1 89 ? -21.438 39.406 16.625 1 37.53 89 ILE A N 1
ATOM 689 C CA . ILE A 1 89 ? -21.812 40.781 16.922 1 37.53 89 ILE A CA 1
ATOM 690 C C . ILE A 1 89 ? -22.641 40.844 18.203 1 37.53 89 ILE A C 1
ATOM 692 O O . ILE A 1 89 ? -23.734 40.312 18.266 1 37.53 89 ILE A O 1
ATOM 696 N N . THR A 1 90 ? -21.984 40.594 19.359 1 37.66 90 THR A N 1
ATOM 697 C CA . THR A 1 90 ? -22.641 40.969 20.609 1 37.66 90 THR A CA 1
ATOM 698 C C . THR A 1 90 ? -23.391 42.281 20.469 1 37.66 90 THR A C 1
ATOM 700 O O . THR A 1 90 ? -22.781 43.312 20.188 1 37.66 90 THR A O 1
ATOM 703 N N . GLU A 1 91 ? -24.562 42.219 19.797 1 39.09 91 GLU A N 1
ATOM 704 C CA . GLU A 1 91 ? -25.531 43.281 19.859 1 39.09 91 GLU A CA 1
ATOM 705 C C . GLU A 1 91 ? -25.578 43.938 21.234 1 39.09 91 GLU A C 1
ATOM 707 O O . GLU A 1 91 ? -25.938 43.281 22.219 1 39.09 91 GLU A O 1
ATOM 712 N N . THR A 1 92 ? -24.562 44.719 21.547 1 39.34 92 THR A N 1
ATOM 713 C CA . THR A 1 92 ? -24.641 45.625 22.703 1 39.34 92 THR A CA 1
ATOM 714 C C . THR A 1 92 ? -26 46.281 22.766 1 39.34 92 THR A C 1
ATOM 716 O O . THR A 1 92 ? -26.328 47.125 21.906 1 39.34 92 THR A O 1
ATOM 719 N N . SER A 1 93 ? -27.062 45.469 23.047 1 37.5 93 SER A N 1
ATOM 720 C CA . SER A 1 93 ? -28.359 46.062 23.328 1 37.5 93 SER A CA 1
ATOM 721 C C . SER A 1 93 ? -28.234 47.312 24.203 1 37.5 93 SER A C 1
ATOM 723 O O . SER A 1 93 ? -27.547 47.312 25.219 1 37.5 93 SER A O 1
ATOM 725 N N . PRO A 1 94 ? -28.453 48.531 23.594 1 42.53 94 PRO A N 1
ATOM 726 C CA . PRO A 1 94 ? -28.562 49.781 24.312 1 42.53 94 PRO A CA 1
ATOM 727 C C . PRO A 1 94 ? -29.5 49.688 25.516 1 42.53 94 PRO A C 1
ATOM 729 O O . PRO A 1 94 ? -30.672 49.281 25.375 1 42.53 94 PRO A O 1
ATOM 732 N N . ASP A 1 95 ? -29.141 49.031 26.594 1 32.09 95 ASP A N 1
ATOM 733 C CA . ASP A 1 95 ? -30.062 49.125 27.703 1 32.09 95 ASP A CA 1
ATOM 734 C C . ASP A 1 95 ? -30.609 50.531 27.859 1 32.09 95 ASP A C 1
ATOM 736 O O . ASP A 1 95 ? -29.844 51.5 27.969 1 32.09 95 ASP A O 1
ATOM 740 N N . ARG A 1 96 ? -31.969 50.688 27.734 1 29.42 96 ARG A N 1
ATOM 741 C CA . ARG A 1 96 ? -32.75 51.781 28.328 1 29.42 96 ARG A CA 1
ATOM 742 C C . ARG A 1 96 ? -32.5 51.844 29.828 1 29.42 96 ARG A C 1
ATOM 744 O O . ARG A 1 96 ? -32.5 50.844 30.531 1 29.42 96 ARG A O 1
ATOM 751 N N . MET B 1 1 ? 2.129 -31.531 5.746 1 44.69 1 MET B N 1
ATOM 752 C CA . MET B 1 1 ? 2.471 -30.312 5.004 1 44.69 1 MET B CA 1
ATOM 753 C C . MET B 1 1 ? 3.238 -29.328 5.883 1 44.69 1 MET B C 1
ATOM 755 O O . MET B 1 1 ? 2.771 -28.969 6.965 1 44.69 1 MET B O 1
ATOM 759 N N . ASN B 1 2 ? 4.5 -29.312 6.012 1 53.62 2 ASN B N 1
ATOM 760 C CA . ASN B 1 2 ? 5.398 -28.562 6.887 1 53.62 2 ASN B CA 1
ATOM 761 C C . ASN B 1 2 ? 5.02 -27.094 6.949 1 53.62 2 ASN B C 1
ATOM 763 O O . ASN B 1 2 ? 5.16 -26.375 5.961 1 53.62 2 ASN B O 1
ATOM 767 N N . THR B 1 3 ? 4.074 -26.578 7.852 1 77.25 3 THR B N 1
ATOM 768 C CA . THR B 1 3 ? 3.344 -25.359 8.148 1 77.25 3 THR B CA 1
ATOM 769 C C . THR B 1 3 ? 4.309 -24.219 8.453 1 77.25 3 THR B C 1
ATOM 771 O O . THR B 1 3 ? 3.887 -23.062 8.617 1 77.25 3 THR B O 1
ATOM 774 N N . GLN B 1 4 ? 5.656 -24.625 8.5 1 90 4 GLN B N 1
ATOM 775 C CA . GLN B 1 4 ? 6.625 -23.562 8.781 1 90 4 GLN B CA 1
ATOM 776 C C . GLN B 1 4 ? 7.051 -22.859 7.492 1 90 4 GLN B C 1
ATOM 778 O O . GLN B 1 4 ? 7.223 -23.5 6.453 1 90 4 GLN B O 1
ATOM 783 N N . PRO B 1 5 ? 7.102 -21.594 7.562 1 91.94 5 PRO B N 1
ATOM 784 C CA . PRO B 1 5 ? 7.559 -20.906 6.352 1 91.94 5 PRO B CA 1
ATOM 785 C C . PRO B 1 5 ? 8.945 -21.359 5.902 1 91.94 5 PRO B C 1
ATOM 787 O O . PRO B 1 5 ? 9.805 -21.672 6.734 1 91.94 5 PRO B O 1
ATOM 790 N N . THR B 1 6 ? 9.234 -21.531 4.641 1 94.62 6 THR B N 1
ATOM 791 C CA . THR B 1 6 ? 10.547 -21.812 4.062 1 94.62 6 THR B CA 1
ATOM 792 C C . THR B 1 6 ? 11.508 -20.656 4.324 1 94.62 6 THR B C 1
ATOM 794 O O . THR B 1 6 ? 11.086 -19.547 4.629 1 94.62 6 THR B O 1
ATOM 797 N N . PRO B 1 7 ? 12.812 -20.875 4.281 1 95.56 7 PRO B N 1
ATOM 798 C CA . PRO B 1 7 ? 13.773 -19.781 4.441 1 95.56 7 PRO B CA 1
ATOM 799 C C . PRO B 1 7 ? 13.531 -18.641 3.463 1 95.56 7 PRO B C 1
ATOM 801 O O . PRO B 1 7 ? 13.703 -17.469 3.824 1 95.56 7 PRO B O 1
ATOM 804 N N . GLU B 1 8 ? 13.164 -18.984 2.242 1 96.5 8 GLU B N 1
ATOM 805 C CA . GLU B 1 8 ? 12.867 -17.953 1.248 1 96.5 8 GLU B CA 1
ATOM 806 C C . GLU B 1 8 ? 11.672 -17.109 1.67 1 96.5 8 GLU B C 1
ATOM 808 O O . GLU B 1 8 ? 11.656 -15.898 1.462 1 96.5 8 GLU B O 1
ATOM 813 N N . GLU B 1 9 ? 10.68 -17.766 2.229 1 96.62 9 GLU B N 1
ATOM 814 C CA . GLU B 1 9 ? 9.516 -17.047 2.723 1 96.62 9 GLU B CA 1
ATOM 815 C C . GLU B 1 9 ? 9.883 -16.125 3.877 1 96.62 9 GLU B C 1
ATOM 817 O O . GLU B 1 9 ? 9.445 -14.969 3.918 1 96.62 9 GLU B O 1
ATOM 822 N N . VAL B 1 10 ? 10.727 -16.578 4.742 1 97.25 10 VAL B N 1
ATOM 823 C CA . VAL B 1 10 ? 11.141 -15.766 5.887 1 97.25 10 VAL B CA 1
ATOM 824 C C . VAL B 1 10 ? 11.914 -14.539 5.398 1 97.25 10 VAL B C 1
ATOM 826 O O . VAL B 1 10 ? 11.633 -13.414 5.824 1 97.25 10 VAL B O 1
ATOM 829 N N . ALA B 1 11 ? 12.867 -14.789 4.52 1 97.94 11 ALA B N 1
ATOM 830 C CA . ALA B 1 11 ? 13.648 -13.688 3.955 1 97.94 11 ALA B CA 1
ATOM 831 C C . ALA B 1 11 ? 12.742 -12.672 3.264 1 97.94 11 ALA B C 1
ATOM 833 O O . ALA B 1 11 ? 12.953 -11.461 3.389 1 97.94 11 ALA B O 1
ATOM 834 N N . SER B 1 12 ? 11.703 -1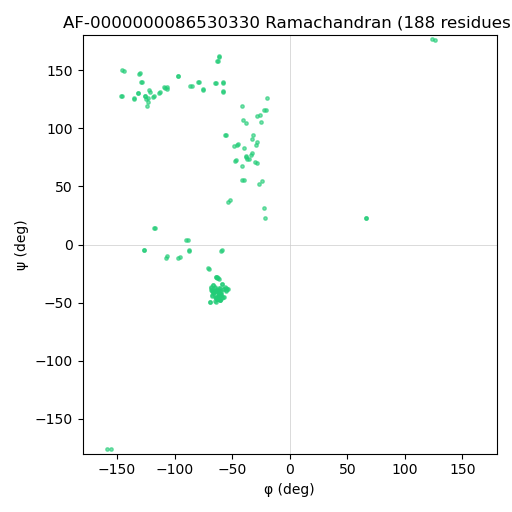3.188 2.578 1 97.75 12 SER B N 1
ATOM 835 C CA . SER B 1 12 ? 10.773 -12.328 1.854 1 97.75 12 SER B CA 1
ATOM 836 C C . SER B 1 12 ? 9.961 -11.453 2.812 1 97.75 12 SER B C 1
ATOM 838 O O . SER B 1 12 ? 9.758 -10.266 2.559 1 97.75 12 SER B O 1
ATOM 840 N N . TYR B 1 13 ? 9.547 -12.016 3.918 1 97.19 13 TYR B N 1
ATOM 841 C CA . TYR B 1 13 ? 8.781 -11.242 4.891 1 97.19 13 TYR B CA 1
ATOM 842 C C . TYR B 1 13 ? 9.641 -10.148 5.512 1 97.19 13 TYR B C 1
ATOM 844 O O . TYR B 1 13 ? 9.156 -9.039 5.766 1 97.19 13 TYR B O 1
ATOM 852 N N . PHE B 1 14 ? 10.938 -10.43 5.699 1 98.19 14 PHE B N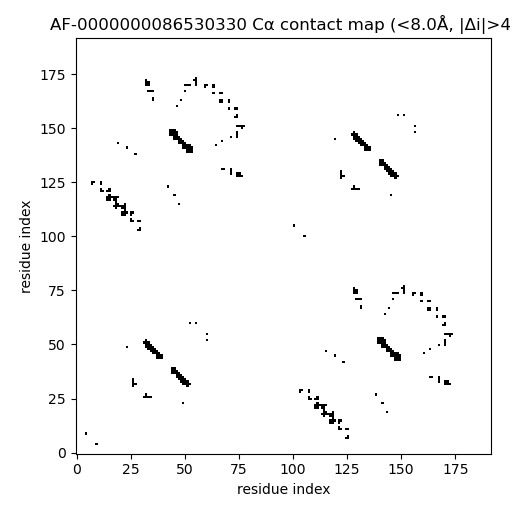 1
ATOM 853 C CA . PHE B 1 14 ? 11.852 -9.422 6.238 1 98.19 14 PHE B CA 1
ATOM 854 C C . PHE B 1 14 ? 12.047 -8.281 5.246 1 98.19 14 PHE B C 1
ATOM 856 O O . PHE B 1 14 ? 12.023 -7.109 5.633 1 98.19 14 PHE B O 1
ATOM 863 N N . ASP B 1 15 ? 12.227 -8.625 3.986 1 98.44 15 ASP B N 1
ATOM 864 C CA . ASP B 1 15 ? 12.398 -7.613 2.951 1 98.44 15 ASP B CA 1
ATOM 865 C C . ASP B 1 15 ? 11.133 -6.781 2.781 1 98.44 15 ASP B C 1
ATOM 867 O O . ASP B 1 15 ? 11.203 -5.578 2.518 1 98.44 15 ASP B O 1
ATOM 871 N N . GLN B 1 16 ? 9.914 -7.398 2.898 1 98.25 16 GLN B N 1
ATOM 872 C CA . GLN B 1 16 ? 8.664 -6.656 2.838 1 98.25 16 GLN B CA 1
ATOM 873 C C . GLN B 1 16 ? 8.57 -5.645 3.977 1 98.25 16 GLN B C 1
ATOM 875 O O . GLN B 1 16 ? 8.25 -4.477 3.75 1 98.25 16 GLN B O 1
ATOM 880 N N . ASP B 1 17 ? 8.914 -6.125 5.145 1 98.12 17 ASP B N 1
ATOM 881 C CA . ASP B 1 17 ? 8.898 -5.234 6.305 1 98.12 17 ASP B CA 1
ATOM 882 C C . ASP B 1 17 ? 9.844 -4.055 6.105 1 98.12 17 ASP B C 1
ATOM 884 O O . ASP B 1 17 ? 9.484 -2.91 6.387 1 98.12 17 ASP B O 1
ATOM 888 N N . TYR B 1 18 ? 11.039 -4.336 5.586 1 98.38 18 TYR B N 1
ATOM 889 C CA . TYR B 1 18 ? 12.031 -3.301 5.344 1 98.38 18 TYR B CA 1
ATOM 890 C C . TYR B 1 18 ? 11.531 -2.293 4.316 1 98.38 18 TYR B C 1
ATOM 892 O O . TYR B 1 18 ? 11.656 -1.082 4.512 1 98.38 18 TYR B O 1
ATOM 900 N N . GLY B 1 19 ? 10.984 -2.832 3.23 1 98.44 19 GLY B N 1
ATOM 901 C CA . GLY B 1 19 ? 10.438 -1.954 2.211 1 98.44 19 GLY B CA 1
ATOM 902 C C . GLY B 1 19 ? 9.32 -1.065 2.727 1 98.44 19 GLY B C 1
ATOM 903 O O . GLY B 1 19 ? 9.289 0.132 2.438 1 98.44 19 GLY B O 1
ATOM 904 N N . GLU B 1 20 ? 8.398 -1.604 3.537 1 98.31 20 GLU B N 1
ATOM 905 C CA . GLU B 1 20 ? 7.273 -0.856 4.09 1 98.31 20 GLU B CA 1
ATOM 906 C C . GLU B 1 20 ? 7.75 0.218 5.062 1 98.31 20 GLU B C 1
ATOM 908 O O . GLU B 1 20 ? 7.258 1.349 5.039 1 98.31 20 GLU B O 1
ATOM 913 N N . ARG B 1 21 ? 8.742 -0.081 5.883 1 97.81 21 ARG B N 1
ATOM 914 C CA . ARG B 1 21 ? 9.266 0.894 6.832 1 97.81 21 ARG B CA 1
ATOM 915 C C . ARG B 1 21 ? 9.969 2.041 6.109 1 97.81 21 ARG B C 1
ATOM 917 O O . ARG B 1 21 ? 9.836 3.201 6.508 1 97.81 21 ARG B O 1
ATOM 924 N N . THR B 1 22 ? 10.703 1.664 5.066 1 98.5 22 THR B N 1
ATOM 925 C CA . THR B 1 22 ? 11.359 2.689 4.266 1 98.5 22 THR B CA 1
ATOM 926 C C . THR B 1 22 ? 10.328 3.639 3.654 1 98.5 22 THR B C 1
ATOM 928 O O . THR B 1 22 ? 10.523 4.855 3.66 1 98.5 22 THR B O 1
ATOM 931 N N . LEU B 1 23 ? 9.234 3.072 3.133 1 98.31 23 LEU B N 1
ATOM 932 C CA . LEU B 1 23 ? 8.156 3.855 2.549 1 98.31 23 LEU B CA 1
ATOM 933 C C . LEU B 1 23 ? 7.52 4.77 3.594 1 98.31 23 LEU B C 1
ATOM 935 O O . LEU B 1 23 ? 7.359 5.969 3.361 1 98.31 23 LEU B O 1
ATOM 939 N N . ILE B 1 24 ? 7.223 4.223 4.754 1 97.75 24 ILE B N 1
ATOM 940 C CA . ILE B 1 24 ? 6.566 4.961 5.828 1 97.75 24 ILE B CA 1
ATOM 941 C C . ILE B 1 24 ? 7.477 6.086 6.312 1 97.75 24 ILE B C 1
ATOM 943 O O . ILE B 1 24 ? 7.02 7.211 6.531 1 97.75 24 ILE B O 1
ATOM 947 N N . GLU B 1 25 ? 8.75 5.824 6.52 1 97.44 25 GLU B N 1
ATOM 948 C CA . GLU B 1 25 ? 9.703 6.836 6.973 1 97.44 25 GLU B CA 1
ATOM 949 C C . GLU B 1 25 ? 9.82 7.977 5.969 1 97.44 25 GLU B C 1
ATOM 951 O O . GLU B 1 25 ? 9.852 9.148 6.352 1 97.44 25 GLU B O 1
ATOM 956 N N . ALA B 1 26 ? 9.867 7.609 4.68 1 97.88 26 ALA B N 1
ATOM 957 C CA . ALA B 1 26 ? 9.945 8.609 3.619 1 97.88 26 ALA B CA 1
ATOM 958 C C . ALA B 1 26 ? 8.703 9.508 3.623 1 97.88 26 ALA B C 1
ATOM 960 O O . ALA B 1 26 ? 8.82 10.734 3.516 1 97.88 26 ALA B O 1
ATOM 961 N N . MET B 1 27 ? 7.5 8.945 3.754 1 96.44 27 MET B N 1
ATOM 962 C CA . MET B 1 27 ? 6.266 9.719 3.838 1 96.44 27 MET B CA 1
ATOM 963 C C . MET B 1 27 ? 6.281 10.648 5.051 1 96.44 27 MET B C 1
ATOM 965 O O . MET B 1 27 ? 5.914 11.82 4.945 1 96.44 27 MET B O 1
ATOM 969 N N . GLY B 1 28 ? 6.672 10.031 6.176 1 95.56 28 GLY B N 1
ATOM 970 C CA . GLY B 1 28 ? 6.715 10.805 7.406 1 95.56 28 GLY B CA 1
ATOM 971 C C . GLY B 1 28 ? 7.59 12.039 7.309 1 95.56 28 GLY B C 1
ATOM 972 O O . GLY B 1 28 ? 7.25 13.094 7.852 1 95.56 28 GLY B O 1
ATOM 973 N N . ARG B 1 29 ? 8.688 12 6.625 1 95.5 29 ARG B N 1
ATOM 974 C CA . ARG B 1 29 ? 9.656 13.086 6.508 1 95.5 29 ARG B CA 1
ATOM 975 C C . ARG B 1 29 ? 9.031 14.312 5.848 1 95.5 29 ARG B C 1
ATOM 977 O O . ARG B 1 29 ? 9.414 15.445 6.148 1 95.5 29 ARG B O 1
ATOM 984 N N . ILE B 1 30 ? 8.031 14.086 4.977 1 94.94 30 ILE B N 1
ATOM 985 C CA . ILE B 1 30 ? 7.473 15.219 4.258 1 94.94 30 ILE B CA 1
ATOM 986 C C . ILE B 1 30 ? 6 15.391 4.617 1 94.94 30 ILE B C 1
ATOM 988 O O . ILE B 1 30 ? 5.254 16.078 3.91 1 94.94 30 ILE B O 1
ATOM 992 N N . GLY B 1 31 ? 5.57 14.727 5.684 1 92.56 31 GLY B N 1
ATOM 993 C CA . GLY B 1 31 ? 4.219 14.898 6.199 1 92.56 31 GLY B CA 1
ATOM 994 C C . GLY B 1 31 ? 3.152 14.383 5.25 1 92.56 31 GLY B C 1
ATOM 995 O O . GLY B 1 31 ? 2.006 14.828 5.297 1 92.56 31 GLY B O 1
ATOM 996 N N . GLN B 1 32 ? 3.553 13.445 4.359 1 93.62 32 GLN B N 1
ATOM 997 C CA . GLN B 1 32 ? 2.621 12.875 3.396 1 93.62 32 GLN B CA 1
ATOM 998 C C . GLN B 1 32 ? 1.681 11.875 4.07 1 93.62 32 GLN B C 1
ATOM 1000 O O . GLN B 1 32 ? 2.121 11.016 4.836 1 93.62 32 GLN B O 1
ATOM 1005 N N . THR B 1 33 ? 0.396 12.008 3.766 1 94.94 33 THR B N 1
ATOM 1006 C CA . THR B 1 33 ? -0.583 11.148 4.422 1 94.94 33 THR B CA 1
ATOM 1007 C C . THR B 1 33 ? -1.1 10.086 3.455 1 94.94 33 THR B C 1
ATOM 1009 O O . THR B 1 33 ? -1.813 9.164 3.861 1 94.94 33 THR B O 1
ATOM 1012 N N . TYR B 1 34 ? -0.746 10.273 2.225 1 96.62 34 TYR B N 1
ATOM 1013 C CA . TYR B 1 34 ? -1.252 9.391 1.177 1 96.62 34 TYR B CA 1
ATOM 1014 C C . TYR B 1 34 ? -0.212 9.203 0.079 1 96.62 34 TYR B C 1
ATOM 1016 O O . TYR B 1 34 ? 0.385 10.164 -0.398 1 96.62 34 TYR B O 1
ATOM 1024 N N . ALA B 1 35 ? 0.104 7.98 -0.275 1 97.75 35 ALA B N 1
ATOM 1025 C CA . ALA B 1 35 ? 0.916 7.609 -1.432 1 97.75 35 ALA B CA 1
ATOM 1026 C C . ALA B 1 35 ? 0.287 6.449 -2.193 1 97.75 35 ALA B C 1
ATOM 1028 O O . ALA B 1 35 ? -0.125 5.453 -1.593 1 97.75 35 ALA B O 1
ATOM 1029 N N . HIS B 1 36 ? 0.068 6.562 -3.414 1 98 36 HIS B N 1
ATOM 1030 C CA . HIS B 1 36 ? -0.417 5.523 -4.312 1 98 36 HIS B CA 1
ATOM 1031 C C . HIS B 1 36 ? 0.421 5.461 -5.586 1 98 36 HIS B C 1
ATOM 1033 O O . HIS B 1 36 ? 0.665 6.488 -6.227 1 98 36 HIS B O 1
ATOM 1039 N N . SER B 1 37 ? 0.845 4.254 -5.934 1 97.62 37 SER B N 1
ATOM 1040 C CA . SER B 1 37 ? 1.669 4.102 -7.129 1 97.62 37 SER B CA 1
ATOM 1041 C C . SER B 1 37 ? 1.377 2.785 -7.84 1 97.62 37 SER B C 1
ATOM 1043 O O . SER B 1 37 ? 0.948 1.815 -7.207 1 97.62 37 SER B O 1
ATOM 1045 N N . GLY B 1 38 ? 1.548 2.811 -9.109 1 97.06 38 GLY B N 1
ATOM 1046 C CA . GLY B 1 38 ? 1.551 1.621 -9.945 1 97.06 38 GLY B CA 1
ATOM 1047 C C . GLY B 1 38 ? 2.926 1.271 -10.484 1 97.06 38 GLY B C 1
ATOM 1048 O O . GLY B 1 38 ? 3.705 2.158 -10.836 1 97.06 38 GLY B O 1
ATOM 1049 N N . HIS B 1 39 ? 3.238 0.046 -10.414 1 96.94 39 HIS B N 1
ATOM 1050 C CA . HIS B 1 39 ? 4.5 -0.472 -10.93 1 96.94 39 HIS B CA 1
ATOM 1051 C C . HIS B 1 39 ? 4.266 -1.505 -12.031 1 96.94 39 HIS B C 1
ATOM 1053 O O . HIS B 1 39 ? 3.457 -2.42 -11.867 1 96.94 39 HIS B O 1
ATOM 1059 N N . TYR B 1 40 ? 4.934 -1.216 -13.109 1 94.19 40 TYR B N 1
ATOM 1060 C CA . TYR B 1 40 ? 4.855 -2.113 -14.258 1 94.19 40 TYR B CA 1
ATOM 1061 C C . TYR B 1 40 ? 6.242 -2.59 -14.672 1 94.19 40 TYR B C 1
ATOM 1063 O O . TYR B 1 40 ? 7.164 -1.784 -14.828 1 94.19 40 TYR B O 1
ATOM 1071 N N . GLY B 1 41 ? 6.387 -3.938 -14.664 1 86.56 41 GLY B N 1
ATOM 1072 C CA . GLY B 1 41 ? 7.676 -4.484 -15.047 1 86.56 41 GLY B CA 1
ATOM 1073 C C . GLY B 1 41 ? 7.598 -5.934 -15.492 1 86.56 41 GLY B C 1
ATOM 1074 O O . GLY B 1 41 ? 6.508 -6.492 -15.617 1 86.56 41 GLY B O 1
ATOM 1075 N N . PRO B 1 42 ? 8.68 -6.5 -15.758 1 86.81 42 PRO B N 1
ATOM 1076 C CA . PRO B 1 42 ? 8.75 -7.883 -16.234 1 86.81 42 PRO B CA 1
ATOM 1077 C C . PRO B 1 42 ? 8.219 -8.883 -15.211 1 86.81 42 PRO B C 1
ATOM 1079 O O . PRO B 1 42 ? 7.734 -9.953 -15.586 1 86.81 42 PRO B O 1
ATOM 1082 N N . ASP B 1 43 ? 8.336 -8.516 -13.961 1 82.81 43 ASP B N 1
ATOM 1083 C CA . ASP B 1 43 ? 7.922 -9.422 -12.898 1 82.81 43 ASP B CA 1
ATOM 1084 C C . ASP B 1 43 ? 6.441 -9.242 -12.562 1 82.81 43 ASP B C 1
ATOM 1086 O O . ASP B 1 43 ? 5.93 -9.867 -11.633 1 82.81 43 ASP B O 1
ATOM 1090 N N . GLY B 1 44 ? 5.824 -8.398 -13.312 1 92.06 44 GLY B N 1
ATOM 1091 C CA . GLY B 1 44 ? 4.395 -8.219 -13.117 1 92.06 44 GLY B CA 1
ATOM 1092 C C . GLY B 1 44 ? 4.008 -6.777 -12.836 1 92.06 44 GLY B C 1
ATOM 1093 O O . GLY B 1 44 ? 4.855 -5.883 -12.867 1 92.06 44 GLY B O 1
ATOM 1094 N N . SER B 1 45 ? 2.729 -6.625 -12.727 1 96.56 45 SER B N 1
ATOM 1095 C CA . SER B 1 45 ? 2.186 -5.312 -12.391 1 96.56 45 SER B CA 1
ATOM 1096 C C . SER B 1 45 ? 1.688 -5.273 -10.953 1 96.56 45 SER B C 1
ATOM 1098 O O . SER B 1 45 ? 1.068 -6.23 -10.477 1 96.56 45 SER B O 1
ATOM 1100 N N . TYR B 1 46 ? 2.041 -4.227 -10.258 1 97.5 46 TYR B N 1
ATOM 1101 C CA . TYR B 1 46 ? 1.666 -4.09 -8.859 1 97.5 46 TYR B CA 1
ATOM 1102 C C . TYR B 1 46 ? 1.044 -2.723 -8.594 1 97.5 46 TYR B C 1
ATOM 1104 O O . TYR B 1 46 ? 1.337 -1.753 -9.297 1 97.5 46 TYR B O 1
ATOM 1112 N N . GLN B 1 47 ? 0.132 -2.627 -7.707 1 98.31 47 GLN B N 1
ATOM 1113 C CA . GLN B 1 47 ? -0.378 -1.41 -7.086 1 98.31 47 GLN B CA 1
ATOM 1114 C C . GLN B 1 47 ? -0.03 -1.366 -5.598 1 98.31 47 GLN B C 1
ATOM 1116 O O . GLN B 1 47 ? -0.186 -2.361 -4.891 1 98.31 47 GLN B O 1
ATOM 1121 N N . ILE B 1 48 ? 0.522 -0.228 -5.156 1 98.62 48 ILE B N 1
ATOM 1122 C CA . ILE B 1 48 ? 0.829 -0.033 -3.744 1 98.62 48 ILE B CA 1
ATOM 1123 C C . ILE B 1 48 ? 0.094 1.198 -3.221 1 98.62 48 ILE B C 1
ATOM 1125 O O . ILE B 1 48 ? 0.055 2.234 -3.887 1 98.62 48 ILE B O 1
ATOM 1129 N N . LEU B 1 49 ? -0.545 1.07 -2.143 1 98.75 49 LEU B N 1
ATOM 1130 C CA . LEU B 1 49 ? -1.228 2.137 -1.418 1 98.75 49 LEU B CA 1
ATOM 1131 C C . LEU B 1 49 ? -0.706 2.242 0.011 1 98.75 49 LEU B C 1
ATOM 1133 O O . LEU B 1 49 ? -0.598 1.235 0.713 1 98.75 49 LEU B O 1
ATOM 1137 N N . ALA B 1 50 ? -0.289 3.371 0.384 1 98.5 50 ALA B N 1
ATOM 1138 C CA . ALA B 1 50 ? 0.081 3.668 1.766 1 98.5 50 ALA B CA 1
ATOM 1139 C C . ALA B 1 50 ? -0.674 4.887 2.285 1 98.5 50 ALA B C 1
ATOM 1141 O O . ALA B 1 50 ? -0.728 5.922 1.617 1 98.5 50 ALA B O 1
ATOM 1142 N N . ILE B 1 51 ? -1.339 4.766 3.449 1 98.19 51 ILE B N 1
ATOM 1143 C CA . ILE B 1 51 ? -2.014 5.906 4.055 1 98.19 51 ILE B CA 1
ATOM 1144 C C . ILE B 1 51 ? -1.585 6.043 5.516 1 98.19 51 ILE B C 1
ATOM 1146 O O . ILE B 1 51 ? -1.378 5.043 6.203 1 98.19 51 ILE B O 1
ATOM 1150 N N . ARG B 1 52 ? -1.402 7.211 5.906 1 96.75 52 ARG B N 1
ATOM 1151 C CA . ARG B 1 52 ? -1.308 7.516 7.332 1 96.75 52 ARG B CA 1
ATOM 1152 C C . ARG B 1 52 ? -2.691 7.578 7.969 1 96.75 52 ARG B C 1
ATOM 1154 O O . ARG B 1 52 ? -3.631 8.117 7.379 1 96.75 52 ARG B O 1
ATOM 1161 N N . THR B 1 53 ? -2.857 7.047 9.203 1 95.94 53 THR B N 1
ATOM 1162 C CA . THR B 1 53 ? -4.219 6.895 9.711 1 95.94 53 THR B CA 1
ATOM 1163 C C . THR B 1 53 ? -4.359 7.555 11.078 1 95.94 53 THR B C 1
ATOM 1165 O O . THR B 1 53 ? -5.461 7.609 11.633 1 95.94 53 THR B O 1
ATOM 1168 N N . ASP B 1 54 ? -3.361 8.055 11.672 1 93.19 54 ASP B N 1
ATOM 1169 C CA . ASP B 1 54 ? -3.438 8.586 13.031 1 93.19 54 ASP B CA 1
ATOM 1170 C C . ASP B 1 54 ? -4.234 9.891 13.062 1 93.19 54 ASP B C 1
ATOM 1172 O O . ASP B 1 54 ? -4.754 10.281 14.117 1 93.19 54 ASP B O 1
ATOM 1176 N N . HIS B 1 55 ? -4.371 10.523 11.977 1 91.56 55 HIS B N 1
ATOM 1177 C CA . HIS B 1 55 ? -5.082 11.797 11.977 1 91.56 55 HIS B CA 1
ATOM 1178 C C . HIS B 1 55 ? -6.539 11.609 11.57 1 91.56 55 HIS B C 1
ATOM 1180 O O . HIS B 1 55 ? -7.324 12.562 11.625 1 91.56 55 HIS B O 1
ATOM 1186 N N . ILE B 1 56 ? -6.805 10.445 11.094 1 91.88 56 ILE B N 1
ATOM 1187 C CA . ILE B 1 56 ? -8.188 10.289 10.656 1 91.88 56 ILE B CA 1
ATOM 1188 C C . ILE B 1 56 ? -9.008 9.625 11.758 1 91.88 56 ILE B C 1
ATOM 1190 O O . ILE B 1 56 ? -8.469 8.891 12.586 1 91.88 56 ILE B O 1
ATOM 1194 N N . GLY B 1 57 ? -10.273 9.938 11.977 1 91.12 57 GLY B N 1
ATOM 1195 C CA . GLY B 1 57 ? -11.156 9.398 13 1 91.12 57 GLY B CA 1
ATOM 1196 C C . GLY B 1 57 ? -11.375 7.902 12.867 1 91.12 57 GLY B C 1
ATOM 1197 O O . GLY B 1 57 ? -11.055 7.312 11.828 1 91.12 57 GLY B O 1
ATOM 1198 N N . PRO B 1 58 ? -11.852 7.191 13.906 1 93.62 58 PRO B N 1
ATOM 1199 C CA . PRO B 1 58 ? -11.992 5.734 13.945 1 93.62 58 PRO B CA 1
ATOM 1200 C C . PRO B 1 58 ? -12.898 5.191 12.844 1 93.62 58 PRO B C 1
ATOM 1202 O O . PRO B 1 58 ? -12.648 4.105 12.312 1 93.62 58 PRO B O 1
ATOM 1205 N N . VAL B 1 59 ? -13.961 5.93 12.445 1 95.38 59 VAL B N 1
ATOM 1206 C CA . VAL B 1 59 ? -14.898 5.461 11.438 1 95.38 59 VAL B CA 1
ATOM 1207 C C . VAL B 1 59 ? -14.211 5.43 10.07 1 95.38 59 VAL B C 1
ATOM 1209 O O . VAL B 1 59 ? -14.281 4.426 9.359 1 95.38 59 VAL B O 1
ATOM 1212 N N . ARG B 1 60 ? -13.555 6.523 9.727 1 95.62 60 ARG B N 1
ATOM 1213 C CA . ARG B 1 60 ? -12.836 6.582 8.453 1 95.62 60 ARG B CA 1
ATOM 1214 C C . ARG B 1 60 ? -11.758 5.508 8.383 1 95.62 60 ARG B C 1
ATOM 1216 O O . ARG B 1 60 ? -11.578 4.871 7.348 1 95.62 60 ARG B O 1
ATOM 1223 N N . ARG B 1 61 ? -11.062 5.27 9.477 1 95.75 61 ARG B N 1
ATOM 1224 C CA . ARG B 1 61 ? -10.031 4.234 9.531 1 95.75 61 ARG B CA 1
ATOM 1225 C C . ARG B 1 61 ? -10.633 2.854 9.289 1 95.75 61 ARG B C 1
ATOM 1227 O O . ARG B 1 61 ? -10.086 2.059 8.523 1 95.75 61 ARG B O 1
ATOM 1234 N N . PHE B 1 62 ? -11.781 2.619 9.953 1 97.25 62 PHE B N 1
ATOM 1235 C CA . PHE B 1 62 ? -12.477 1.347 9.781 1 97.25 62 PHE B CA 1
ATOM 1236 C C . PHE B 1 62 ? -12.852 1.126 8.328 1 97.25 62 PHE B C 1
ATOM 1238 O O . PHE B 1 62 ? -12.625 0.047 7.773 1 97.25 62 PHE B O 1
ATOM 1245 N N . VAL B 1 63 ? -13.414 2.127 7.66 1 97.94 63 VAL B N 1
ATOM 1246 C CA . VAL B 1 63 ? -13.836 2.027 6.266 1 97.94 63 VAL B CA 1
ATOM 1247 C C . VAL B 1 63 ? -12.625 1.78 5.375 1 97.94 63 VAL B C 1
ATOM 1249 O O . VAL B 1 63 ? -12.648 0.904 4.508 1 97.94 63 VAL B O 1
ATOM 1252 N N . ALA B 1 64 ? -11.555 2.564 5.582 1 98 64 ALA B N 1
ATOM 1253 C CA . ALA B 1 64 ? -10.352 2.424 4.773 1 98 64 ALA B CA 1
ATOM 1254 C C . ALA B 1 64 ? -9.797 1.005 4.855 1 98 64 ALA B C 1
ATOM 1256 O O . ALA B 1 64 ? -9.516 0.38 3.832 1 98 64 ALA B O 1
ATOM 1257 N N . VAL B 1 65 ? -9.742 0.454 6.086 1 97.88 65 VAL B N 1
ATOM 1258 C CA . VAL B 1 65 ? -9.18 -0.878 6.285 1 97.88 65 VAL B CA 1
ATOM 1259 C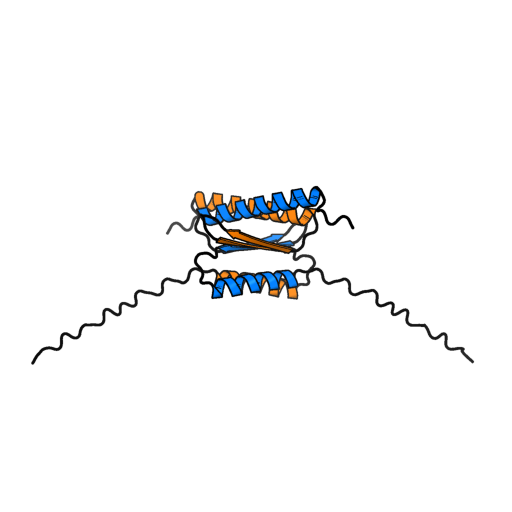 C . VAL B 1 65 ? -10.094 -1.924 5.648 1 97.88 65 VAL B C 1
ATOM 1261 O O . VAL B 1 65 ? -9.617 -2.887 5.043 1 97.88 65 VAL B O 1
ATOM 1264 N N . THR B 1 66 ? -11.352 -1.669 5.77 1 98.31 66 THR B N 1
ATOM 1265 C CA . THR B 1 66 ? -12.312 -2.576 5.152 1 98.31 66 THR B CA 1
ATOM 1266 C C . THR B 1 66 ? -12.164 -2.578 3.635 1 98.31 66 THR B C 1
ATOM 1268 O O . THR B 1 66 ? -12.188 -3.637 3.004 1 9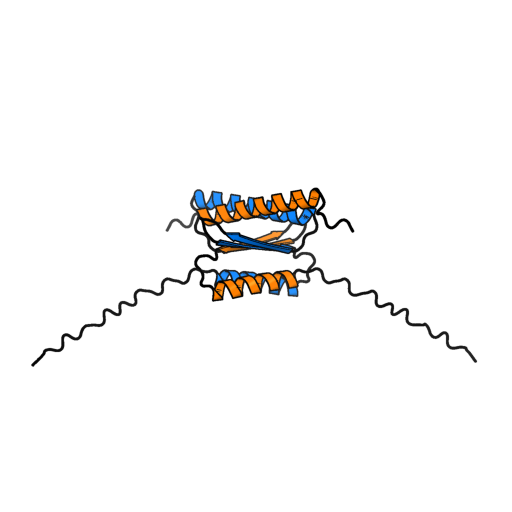8.31 66 THR B O 1
ATOM 1271 N N . LEU B 1 67 ? -12.07 -1.406 3.062 1 98.5 67 LEU B N 1
ATOM 1272 C CA . LEU B 1 67 ? -11.875 -1.304 1.621 1 98.5 67 LEU B CA 1
ATOM 1273 C C . LEU B 1 67 ? -10.578 -1.978 1.199 1 98.5 67 LEU B C 1
ATOM 1275 O O . LEU B 1 67 ? -10.523 -2.631 0.155 1 98.5 67 LEU B O 1
ATOM 1279 N N . MET B 1 68 ? -9.461 -1.879 2.01 1 98.25 68 MET B N 1
ATOM 1280 C CA . MET B 1 68 ? -8.195 -2.547 1.714 1 98.25 68 MET B CA 1
ATOM 1281 C C . MET B 1 68 ? -8.375 -4.062 1.689 1 98.25 68 MET B C 1
ATOM 1283 O O . MET B 1 68 ? -7.844 -4.738 0.808 1 98.25 68 MET B O 1
ATOM 1287 N N . LYS B 1 69 ? -9.172 -4.559 2.588 1 97.62 69 LYS B N 1
ATOM 1288 C CA . LYS B 1 69 ? -9.445 -5.992 2.607 1 97.62 69 LYS B CA 1
ATOM 1289 C C . LYS B 1 69 ? -10.258 -6.414 1.385 1 97.62 69 LYS B C 1
ATOM 1291 O O . LYS B 1 69 ? -10.031 -7.492 0.827 1 97.62 69 LYS B O 1
ATOM 1296 N N . LEU B 1 70 ? -11.195 -5.574 1.021 1 97.88 70 LEU B N 1
ATOM 1297 C CA . LEU B 1 70 ? -11.977 -5.848 -0.182 1 97.88 70 LEU B CA 1
ATOM 1298 C C . LEU B 1 70 ? -11.07 -5.898 -1.412 1 97.88 70 LEU B C 1
ATOM 1300 O O . LEU B 1 70 ? -11.234 -6.77 -2.27 1 97.88 70 LEU B O 1
ATOM 1304 N N . ILE B 1 71 ? -10.156 -4.973 -1.494 1 98.12 71 ILE B N 1
ATOM 1305 C CA . ILE B 1 71 ? -9.203 -4.949 -2.6 1 98.12 71 ILE B CA 1
ATOM 1306 C C . ILE B 1 71 ? -8.383 -6.238 -2.6 1 98.12 71 ILE B C 1
ATOM 1308 O O . ILE B 1 71 ? -8.117 -6.809 -3.66 1 98.12 71 ILE B O 1
ATOM 1312 N N . GLY B 1 72 ? -7.941 -6.684 -1.366 1 96.81 72 GLY B N 1
ATOM 1313 C CA . GLY B 1 72 ? -7.258 -7.965 -1.266 1 96.81 72 GLY B CA 1
ATOM 1314 C C . GLY B 1 72 ? -8.062 -9.117 -1.831 1 96.81 72 GLY B C 1
ATOM 1315 O O . GLY B 1 72 ? -7.512 -10.008 -2.488 1 96.81 72 GLY B O 1
ATOM 1316 N N . TRP B 1 73 ? -9.32 -9.102 -1.582 1 94.62 73 TRP B N 1
ATOM 1317 C CA . TRP B 1 73 ? -10.195 -10.141 -2.111 1 94.62 73 TRP B CA 1
ATOM 1318 C C . TRP B 1 73 ? -10.273 -10.062 -3.633 1 94.62 73 TRP B C 1
ATOM 1320 O O . TRP B 1 73 ? -10.211 -11.086 -4.316 1 94.62 73 TRP B O 1
ATOM 1330 N N . LEU B 1 74 ? -10.367 -8.867 -4.168 1 94.25 74 LEU B N 1
ATOM 1331 C CA . LEU B 1 74 ? -10.445 -8.648 -5.605 1 94.25 74 LEU B CA 1
ATOM 1332 C C . LEU B 1 74 ? -9.164 -9.102 -6.297 1 94.25 74 LEU B C 1
ATOM 1334 O O . LEU B 1 74 ? -9.188 -9.469 -7.477 1 94.25 74 LEU B O 1
ATOM 1338 N N . ALA B 1 75 ? -8.055 -9.055 -5.555 1 93.12 75 ALA B N 1
ATOM 1339 C CA . ALA B 1 75 ? -6.742 -9.344 -6.129 1 93.12 75 ALA B CA 1
ATOM 1340 C C . ALA B 1 75 ? -6.438 -10.844 -6.07 1 93.12 75 ALA B C 1
ATOM 1342 O O . ALA B 1 75 ? -5.402 -11.289 -6.57 1 93.12 75 ALA B O 1
ATOM 1343 N N . ARG B 1 76 ? -7.238 -11.625 -5.469 1 90.69 76 ARG B N 1
ATOM 1344 C CA . ARG B 1 76 ? -7.012 -13.07 -5.402 1 90.69 76 ARG B CA 1
ATOM 1345 C C . ARG B 1 76 ? -7.062 -13.695 -6.789 1 90.69 76 ARG B C 1
ATOM 1347 O O . ARG B 1 76 ? -7.855 -13.281 -7.637 1 90.69 76 ARG B O 1
ATOM 1354 N N . PRO B 1 77 ? -6.129 -14.609 -6.977 1 84.44 77 PRO B N 1
ATOM 1355 C CA . PRO B 1 77 ? -6.203 -15.305 -8.266 1 84.44 77 PRO B CA 1
ATOM 1356 C C . PRO B 1 77 ? -7.543 -16 -8.484 1 84.44 77 PRO B C 1
ATOM 1358 O O . PRO B 1 77 ? -8.18 -16.438 -7.52 1 84.44 77 PRO B O 1
ATOM 1361 N N . GLU B 1 78 ? -8.172 -15.844 -9.57 1 71.44 78 GLU B N 1
ATOM 1362 C CA . GLU B 1 78 ? -9.406 -16.547 -9.891 1 71.44 78 GLU B CA 1
ATOM 1363 C C . GLU B 1 78 ? -9.219 -18.062 -9.773 1 71.44 78 GLU B C 1
ATOM 1365 O O . GLU B 1 78 ? -8.148 -18.594 -10.086 1 71.44 78 GLU B O 1
ATOM 1370 N N . SER B 1 79 ? -9.523 -18.609 -8.688 1 58.38 79 SER B N 1
ATOM 1371 C CA . SER B 1 79 ? -9.445 -20.062 -8.672 1 58.38 79 SER B CA 1
ATOM 1372 C C . SER B 1 79 ? -9.688 -20.641 -10.055 1 58.38 79 SER B C 1
ATOM 1374 O O . SER B 1 79 ? -10.523 -20.141 -10.812 1 58.38 79 SER B O 1
ATOM 1376 N N . TYR B 1 80 ? -8.688 -21.234 -10.742 1 45.66 80 TYR B N 1
ATOM 1377 C CA . TYR B 1 80 ? -9.094 -22.109 -11.836 1 45.66 80 TYR B CA 1
ATOM 1378 C C . TYR B 1 80 ? -10.414 -22.797 -11.523 1 45.66 80 TYR B C 1
ATOM 1380 O O . TYR B 1 80 ? -10.523 -23.516 -10.516 1 45.66 80 TYR B O 1
ATOM 1388 N N . GLU B 1 81 ? -11.594 -22.234 -11.633 1 43.69 81 GLU B N 1
ATOM 1389 C CA . GLU B 1 81 ? -12.711 -23.172 -11.695 1 43.69 81 GLU B CA 1
ATOM 1390 C C . GLU B 1 81 ? -12.242 -24.562 -12.102 1 43.69 81 GLU B C 1
ATOM 1392 O O . GLU B 1 81 ? -11.344 -24.703 -12.93 1 43.69 81 GLU B O 1
ATOM 1397 N N . ALA B 1 82 ? -12.531 -25.672 -11.336 1 40.41 82 ALA B N 1
ATOM 1398 C CA . ALA B 1 82 ? -12.641 -27.109 -11.508 1 40.41 82 ALA B CA 1
ATOM 1399 C C . ALA B 1 82 ? -12.961 -27.469 -12.953 1 40.41 82 ALA B C 1
ATOM 1401 O O . ALA B 1 82 ? -13.812 -26.828 -13.578 1 40.41 82 ALA B O 1
ATOM 1402 N N . ALA B 1 83 ? -11.992 -28.016 -13.805 1 38.97 83 ALA B N 1
ATOM 1403 C CA . ALA B 1 83 ? -12.367 -28.984 -14.836 1 38.97 83 ALA B CA 1
ATOM 1404 C C . ALA B 1 83 ? -13.656 -29.703 -14.469 1 38.97 83 ALA B C 1
ATOM 1406 O O . ALA B 1 83 ? -13.672 -30.547 -13.562 1 38.97 83 ALA B O 1
ATOM 1407 N N . SER B 1 84 ? -14.727 -29.078 -14.188 1 38.12 84 SER B N 1
ATOM 1408 C CA . SER B 1 84 ? -15.922 -29.922 -14.234 1 38.12 84 SER B CA 1
ATOM 1409 C C . SER B 1 84 ? -15.789 -31.016 -15.281 1 38.12 84 SER B C 1
ATOM 1411 O O . SER B 1 84 ? -15.5 -30.734 -16.453 1 38.12 84 SER B O 1
ATOM 1413 N N . GLY B 1 85 ? -15.344 -32.125 -14.789 1 37.22 85 GLY B N 1
ATOM 1414 C CA . GLY B 1 85 ? -15.5 -33.5 -15.281 1 37.22 85 GLY B CA 1
ATOM 1415 C C . GLY B 1 85 ? -16.688 -33.656 -16.203 1 37.22 85 GLY B C 1
ATOM 1416 O O . GLY B 1 85 ? -17.75 -34.156 -15.773 1 37.22 85 GLY B O 1
ATOM 1417 N N . LYS B 1 86 ? -17.141 -32.594 -16.812 1 41.5 86 LYS B N 1
ATOM 1418 C CA . LYS B 1 86 ? -18.219 -33.062 -17.672 1 41.5 86 LYS B CA 1
ATOM 1419 C C . LYS B 1 86 ? -17.734 -34.188 -18.578 1 41.5 86 LYS B C 1
ATOM 1421 O O . LYS B 1 86 ? -17.141 -33.938 -19.641 1 41.5 86 LYS B O 1
ATOM 1426 N N . ASP B 1 87 ? -16.797 -35.156 -18.094 1 37.06 87 ASP B N 1
ATOM 1427 C CA . ASP B 1 87 ? -16.828 -36.375 -18.906 1 37.06 87 ASP B CA 1
ATOM 1428 C C . ASP B 1 87 ? -18.25 -36.75 -19.297 1 37.06 87 ASP B C 1
ATOM 1430 O O . ASP B 1 87 ? -19.031 -37.156 -18.438 1 37.06 87 ASP B O 1
ATOM 1434 N N . GLY B 1 88 ? -18.938 -35.812 -19.922 1 35.72 88 GLY B N 1
ATOM 1435 C CA . GLY B 1 88 ? -20.141 -36.188 -20.625 1 35.72 88 GLY B CA 1
ATOM 1436 C C . GLY B 1 88 ? -20.109 -37.625 -21.125 1 35.72 88 GLY B C 1
ATOM 1437 O O . GLY B 1 88 ? -19.156 -38.031 -21.812 1 35.72 88 GLY B O 1
ATOM 1438 N N . ILE B 1 89 ? -20.578 -38.625 -20.203 1 37.72 89 ILE B N 1
ATOM 1439 C CA . ILE B 1 89 ? -20.953 -40 -20.484 1 37.72 89 ILE B CA 1
ATOM 1440 C C . ILE B 1 89 ? -21.516 -40.125 -21.906 1 37.72 89 ILE B C 1
ATOM 1442 O O . ILE B 1 89 ? -22.531 -39.5 -22.234 1 37.72 89 ILE B O 1
ATOM 1446 N N . THR B 1 90 ? -20.625 -40 -22.906 1 38.12 90 THR B N 1
ATOM 1447 C CA . THR B 1 90 ? -21.031 -40.438 -24.234 1 38.12 90 THR B CA 1
ATOM 1448 C C . THR B 1 90 ? -21.891 -41.688 -24.156 1 38.12 90 THR B C 1
ATOM 1450 O O . THR B 1 90 ? -21.438 -42.75 -23.688 1 38.12 90 THR B O 1
ATOM 1453 N N . GLU B 1 91 ? -23.188 -41.5 -23.703 1 38.84 91 GLU B N 1
ATOM 1454 C CA . GLU B 1 91 ? -24.203 -42.562 -23.828 1 38.84 91 GLU B CA 1
ATOM 1455 C C . GLU B 1 91 ? -24.047 -43.312 -25.141 1 38.84 91 GLU B C 1
ATOM 1457 O O . GLU B 1 91 ? -24.203 -42.75 -26.219 1 38.84 91 GLU B O 1
ATOM 1462 N N . THR B 1 92 ? -23.047 -44.156 -25.203 1 38.84 92 THR B N 1
ATOM 1463 C CA . THR B 1 92 ? -23.016 -45.156 -26.281 1 38.84 92 THR B CA 1
ATOM 1464 C C . THR B 1 92 ? -24.359 -45.844 -26.422 1 38.84 92 THR B C 1
ATOM 1466 O O . THR B 1 92 ? -24.797 -46.531 -25.5 1 38.84 92 THR B O 1
ATOM 1469 N N . SER B 1 93 ? -25.391 -45.094 -26.984 1 38.62 93 SER B N 1
ATOM 1470 C CA . SER B 1 93 ? -26.656 -45.688 -27.344 1 38.62 93 SER B CA 1
ATOM 1471 C C . SER B 1 93 ? -26.469 -47.094 -27.938 1 38.62 93 SER B C 1
ATOM 1473 O O . SER B 1 93 ? -25.656 -47.281 -28.844 1 38.62 93 SER B O 1
ATOM 1475 N N . PRO B 1 94 ? -26.797 -48.156 -27.109 1 40.66 94 PRO B N 1
ATOM 1476 C CA . PRO B 1 94 ? -26.844 -49.531 -27.625 1 40.66 94 PRO B CA 1
ATOM 1477 C C . PRO B 1 94 ? -27.641 -49.625 -28.922 1 40.66 94 PRO B C 1
ATOM 1479 O O . PRO B 1 94 ? -28.734 -49.062 -29.031 1 40.66 94 PRO B O 1
ATOM 1482 N N . ASP B 1 95 ? -27.094 -49.375 -30.109 1 33.47 95 ASP B N 1
ATOM 1483 C CA . ASP B 1 95 ? -27.844 -49.719 -31.312 1 33.47 95 ASP B CA 1
ATOM 1484 C C . ASP B 1 95 ? -28.562 -51.031 -31.141 1 33.47 95 ASP B C 1
ATOM 1486 O O . ASP B 1 95 ? -27.938 -52.094 -30.953 1 33.47 95 ASP B O 1
ATOM 1490 N N . ARG B 1 96 ? -29.797 -51.031 -30.5 1 27.14 96 ARG B N 1
ATOM 1491 C CA . ARG B 1 96 ? -30.672 -52.125 -30.922 1 27.14 96 ARG B CA 1
ATOM 1492 C C . ARG B 1 96 ? -30.984 -52 -32.406 1 27.14 96 ARG B C 1
ATOM 1494 O O . ARG B 1 96 ? -31.297 -50.906 -32.906 1 27.14 96 ARG B O 1
#

Organism: NCBI:txid488447

Secondary structure (DSSP, 8-state):
---SPPHHHHHHHHHHHHHHHHHHHHHHHTT--EEEEEEEETTEEEEEEEEE-TTS-HHHHHHHHHHHHHHHHHTS--------------------/---SPPHHHHHHHHHHHHHHHHHHHHHHHTT--EEEEEEEETTEEEEEEEEE-TTS-HHHHHHHHHHHHHHHHHTS--------------------

Nearest PDB structures (foldseek):
  8wc9-assembly1_A  TM=4.560E-01  e=1.779E+00  Homo sapiens
  8tpo-assembly1_A  TM=2.405E-01  e=9.356E-01  Fusarium vanettenii 77-13-4
  8tpo-assembly1_A  TM=2.406E-01  e=7.410E-01  Fusarium vanettenii 77-13-4

Radius of gyration: 24.79 Å; Cα contacts (8 Å, |Δi|>4): 236; chains: 2; bounding box: 48×104×60 Å

Solvent-accessible surface area (backbone atoms only — not comparable to full-atom values): 11114 Å² total; per-residue (Å²): 128,85,88,63,76,51,72,68,51,51,54,24,53,52,38,29,52,50,9,50,50,40,26,50,52,24,31,53,76,69,70,48,38,61,49,76,50,75,45,80,53,94,90,42,29,35,41,40,40,37,33,37,44,69,82,44,56,73,67,52,47,49,52,40,52,50,51,51,52,49,38,46,60,59,33,46,73,70,68,76,75,72,82,71,72,68,71,67,74,73,72,76,69,79,78,129,127,85,87,63,77,51,71,70,51,50,52,24,53,52,38,30,52,50,10,50,51,40,27,51,52,25,30,54,75,69,71,48,37,59,50,75,52,76,45,80,54,94,87,42,29,35,42,41,38,39,32,38,45,69,81,44,56,73,66,52,47,51,51,40,53,50,51,52,52,50,37,47,59,60,35,45,73,71,69,76,72,72,81,69,71,68,70,69,75,74,73,73,71,75,82,123